Protein AF-A0A0B8NUM3-F1 (afdb_monomer_lite)

Radius of gyration: 29.61 Å; chains: 1; bounding box: 66×61×88 Å

Organism: NCBI:txid1481914

Secondary structure (DSSP, 8-state):
-HHHHHT--TTS--SSS---S-----TTHHHHHHHHHHHHHHHGGGGGGHHHHHHHHHHHHHHT--TT----HHHHHHHHHHHHHHHHHHHHHHHHHS--BTTB-TTHHHHHHHHHHHHHHHHHHHHHHHHHHHHHHHHHHHH---HHHHHHHHHHHHHHHHHHHHHHHH---------HHHHHHHHHHHHHHHT--

InterPro domains:
  IPR025199 DNA translocase FtsK, 4TM region [PF13491] (2-155)
  IPR050206 FtsK/SpoIIIE/SftA cell division and DNA translocation [PTHR22683] (2-156)

Foldseek 3Di:
DLQLQVQADLCQDEPPGDHPPDAHRRPVGNVSNHVNVVLCQAANQCSNVVVVVVVVVVVVVVVPDDPPDDDPPVLVVQQVQLVVLLSLLNLLLLQLPDDGDDPARNSHPSNVVLCVVPCVPLNSVRSNVVSVVSNVVSVCSNPVDDPVNVVVVVVVVVVVVVVVVVCVVVPDPPPPVPPVVVVVVVVVVVVVVVVPD

Structure (mmCIF, N/CA/C/O backbone):
data_AF-A0A0B8NUM3-F1
#
_entry.id   AF-A0A0B8NUM3-F1
#
loop_
_atom_site.group_PDB
_atom_site.id
_atom_site.type_symbol
_atom_site.label_atom_id
_atom_site.label_alt_id
_atom_site.label_comp_id
_atom_site.label_asym_id
_atom_site.label_entity_id
_atom_site.label_seq_id
_atom_site.pdbx_PDB_ins_code
_atom_site.Cartn_x
_atom_site.Cartn_y
_atom_site.Cartn_z
_atom_site.occupancy
_atom_site.B_iso_or_equiv
_atom_site.auth_seq_id
_atom_site.auth_comp_id
_atom_site.auth_asym_id
_atom_site.auth_atom_id
_atom_site.pdbx_PDB_model_num
ATOM 1 N N . MET A 1 1 ? -5.713 -9.232 -12.536 1.00 88.25 1 MET A N 1
ATOM 2 C CA . MET A 1 1 ? -4.600 -8.564 -11.826 1.00 88.25 1 MET A CA 1
ATOM 3 C C . MET A 1 1 ? -3.934 -9.475 -10.801 1.00 88.25 1 MET A C 1
ATOM 5 O O . MET A 1 1 ? -2.763 -9.745 -10.982 1.00 88.25 1 MET A O 1
ATOM 9 N N . ALA A 1 2 ? -4.643 -10.008 -9.792 1.00 93.81 2 ALA A N 1
ATOM 10 C CA . ALA A 1 2 ? -4.033 -10.909 -8.796 1.00 93.81 2 ALA A CA 1
ATOM 11 C C . ALA A 1 2 ? -3.315 -12.115 -9.428 1.00 93.81 2 ALA A C 1
ATOM 13 O O . ALA A 1 2 ? -2.137 -12.316 -9.178 1.00 93.81 2 ALA A O 1
ATOM 14 N N . VAL A 1 3 ? -4.000 -12.856 -10.309 1.00 95.31 3 VAL A N 1
ATOM 15 C CA . VAL A 1 3 ? -3.407 -13.994 -11.039 1.00 95.31 3 VAL A CA 1
ATOM 16 C C . VAL A 1 3 ? -2.148 -13.571 -11.793 1.00 95.31 3 VAL A C 1
ATOM 18 O O . VAL A 1 3 ? -1.118 -14.208 -11.647 1.00 95.31 3 VAL A O 1
ATOM 21 N N . ALA A 1 4 ? -2.209 -12.450 -12.514 1.00 95.81 4 ALA A N 1
ATOM 22 C CA . ALA A 1 4 ? -1.074 -11.942 -13.272 1.00 95.81 4 ALA A CA 1
ATOM 23 C C . ALA A 1 4 ? 0.147 -11.608 -12.395 1.00 95.81 4 ALA A C 1
ATOM 25 O O . ALA A 1 4 ? 1.265 -11.877 -12.815 1.00 95.81 4 ALA A O 1
ATOM 26 N N . LEU A 1 5 ? -0.059 -11.061 -11.189 1.00 94.44 5 LEU A N 1
ATOM 27 C CA . LEU A 1 5 ? 1.013 -10.789 -10.221 1.00 94.44 5 LEU A CA 1
ATOM 28 C C . LEU A 1 5 ? 1.608 -12.080 -9.647 1.00 94.44 5 LEU A C 1
ATOM 30 O O . LEU A 1 5 ? 2.823 -12.211 -9.569 1.00 94.44 5 LEU A O 1
ATOM 34 N N . PHE A 1 6 ? 0.765 -13.045 -9.268 1.00 95.44 6 PHE A N 1
ATOM 35 C CA . PHE A 1 6 ? 1.230 -14.316 -8.700 1.00 95.44 6 PHE A CA 1
ATOM 36 C C . PHE A 1 6 ? 1.927 -15.219 -9.719 1.00 95.44 6 PHE A C 1
ATOM 38 O O . PHE A 1 6 ? 2.781 -16.012 -9.338 1.00 95.44 6 PHE A O 1
ATOM 45 N N . THR A 1 7 ? 1.577 -15.109 -11.000 1.00 95.06 7 THR A N 1
ATOM 46 C CA . THR A 1 7 ? 2.224 -15.843 -12.096 1.00 95.06 7 THR A CA 1
ATOM 47 C C . THR A 1 7 ? 3.182 -14.954 -12.888 1.00 95.06 7 THR A C 1
ATOM 49 O O . THR A 1 7 ? 3.335 -15.145 -14.092 1.00 95.06 7 THR A O 1
ATOM 52 N N . PHE A 1 8 ? 3.753 -13.921 -12.266 1.00 93.62 8 PHE A N 1
ATOM 53 C CA . PHE A 1 8 ? 4.733 -13.066 -12.927 1.00 93.62 8 PHE A CA 1
ATOM 54 C C . PHE A 1 8 ? 6.018 -13.850 -13.226 1.00 93.62 8 PHE A C 1
ATOM 56 O O . PHE A 1 8 ? 6.532 -14.555 -12.358 1.00 93.62 8 PHE A O 1
ATOM 63 N N . SER A 1 9 ? 6.544 -13.699 -14.442 1.00 91.69 9 SER A N 1
ATOM 64 C CA . SER A 1 9 ? 7.830 -14.256 -14.855 1.00 91.69 9 SER A CA 1
ATOM 65 C C . SER A 1 9 ? 8.689 -13.141 -15.458 1.00 91.69 9 SER A C 1
ATOM 67 O O . SER A 1 9 ? 8.248 -12.514 -16.421 1.00 91.69 9 SER A O 1
ATOM 69 N N . PRO A 1 10 ? 9.918 -12.897 -14.959 1.00 89.44 10 PRO A N 1
ATOM 70 C CA . PRO A 1 10 ? 10.835 -11.919 -15.556 1.00 89.44 10 PRO A CA 1
ATOM 71 C C . PRO A 1 10 ? 11.248 -12.251 -16.999 1.00 89.44 10 PRO A C 1
ATOM 73 O O . PRO A 1 10 ? 11.806 -11.405 -17.687 1.00 89.44 10 PRO A O 1
ATOM 76 N N . ALA A 1 11 ? 11.008 -13.486 -17.455 1.00 90.62 11 ALA A N 1
ATOM 77 C CA . ALA A 1 11 ? 11.278 -13.909 -18.827 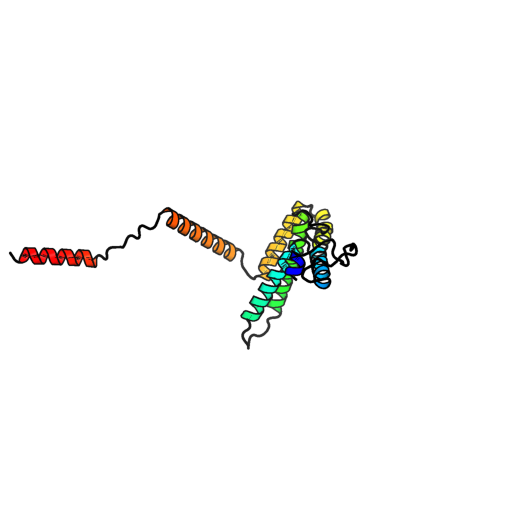1.00 90.62 11 ALA A CA 1
ATOM 78 C C . ALA A 1 11 ? 10.153 -13.533 -19.811 1.00 90.62 11 ALA A C 1
ATOM 80 O O . ALA A 1 11 ? 10.349 -13.641 -21.026 1.00 90.62 11 ALA A O 1
ATOM 81 N N . ASP A 1 12 ? 8.986 -13.118 -19.302 1.00 92.38 12 ASP A N 1
ATOM 82 C CA . ASP A 1 12 ? 7.861 -12.719 -20.138 1.00 92.38 12 ASP A CA 1
ATOM 83 C C . ASP A 1 12 ? 8.098 -11.338 -20.774 1.00 92.38 12 ASP A C 1
ATOM 85 O O . ASP A 1 12 ? 8.654 -10.440 -20.141 1.00 92.38 12 ASP A O 1
ATOM 89 N N . PRO A 1 13 ? 7.639 -11.119 -22.018 1.00 92.00 13 PRO A N 1
ATOM 90 C CA . PRO A 1 13 ? 7.725 -9.818 -22.673 1.00 92.00 13 PRO A CA 1
ATOM 91 C C . PRO A 1 13 ? 6.938 -8.726 -21.942 1.00 92.00 13 PRO A C 1
ATOM 93 O O . PRO A 1 13 ? 5.707 -8.772 -21.864 1.00 92.00 13 PRO A O 1
ATOM 96 N N . SER A 1 14 ? 7.649 -7.687 -21.502 1.00 91.06 14 SER A N 1
ATOM 97 C CA . SER A 1 14 ? 7.101 -6.460 -20.918 1.00 91.06 14 SER A CA 1
ATOM 98 C C . SER A 1 14 ? 7.890 -5.230 -21.393 1.00 91.06 14 SER A C 1
ATOM 100 O O . SER A 1 14 ? 8.819 -5.347 -22.191 1.00 91.06 14 SER A O 1
ATOM 102 N N . TRP A 1 15 ? 7.500 -4.028 -20.960 1.00 89.31 15 TRP A N 1
ATOM 103 C CA . TRP A 1 15 ? 8.214 -2.800 -21.331 1.00 89.31 15 TRP A CA 1
ATOM 104 C C . TRP A 1 15 ? 9.529 -2.619 -20.562 1.00 89.31 15 TRP A C 1
ATOM 106 O O . TRP A 1 15 ? 10.422 -1.937 -21.065 1.00 89.31 15 TRP A O 1
ATOM 116 N N . SER A 1 16 ? 9.644 -3.207 -19.364 1.00 87.25 16 SER A N 1
ATOM 117 C CA . SER A 1 16 ? 10.838 -3.100 -18.517 1.00 87.25 16 SER A CA 1
ATOM 118 C C . SER A 1 16 ? 11.725 -4.353 -18.521 1.00 87.25 16 SER A C 1
ATOM 120 O O . SER A 1 16 ? 12.853 -4.288 -1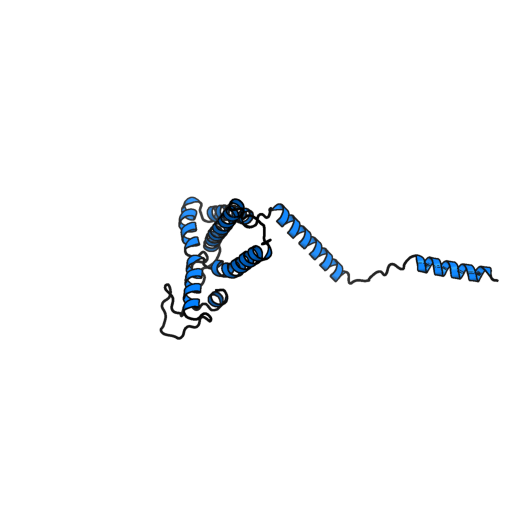8.037 1.00 87.25 16 SER A O 1
ATOM 122 N N . GLN A 1 17 ? 11.268 -5.464 -19.116 1.00 83.25 17 GLN A N 1
ATOM 123 C CA . GLN A 1 17 ? 12.012 -6.727 -19.205 1.00 83.25 17 GLN A CA 1
ATOM 124 C C . GLN A 1 17 ? 12.371 -7.094 -20.644 1.00 83.25 17 GLN A C 1
ATOM 126 O O . GLN A 1 17 ? 11.601 -6.901 -21.588 1.00 83.25 17 GLN A O 1
ATOM 131 N N . THR A 1 18 ? 13.544 -7.698 -20.818 1.00 79.50 18 THR A N 1
ATOM 132 C CA . THR A 1 18 ? 13.963 -8.289 -22.090 1.00 79.50 18 THR A CA 1
ATOM 133 C C . THR A 1 18 ? 13.400 -9.700 -22.241 1.00 79.50 18 THR A C 1
ATOM 135 O O . THR A 1 18 ? 13.774 -10.624 -21.523 1.00 79.50 18 THR A O 1
ATOM 138 N N . ALA A 1 19 ? 12.526 -9.884 -23.231 1.00 78.44 19 ALA A N 1
ATOM 139 C CA . ALA A 1 19 ? 11.956 -11.186 -23.565 1.00 78.44 19 ALA A CA 1
ATOM 140 C C . ALA A 1 19 ? 12.936 -12.042 -24.377 1.00 78.44 19 ALA A C 1
ATOM 142 O O . ALA A 1 19 ? 13.465 -11.593 -25.396 1.00 78.44 19 ALA A O 1
ATOM 143 N N . TRP A 1 20 ? 13.094 -13.311 -24.007 1.00 71.12 20 TRP A N 1
ATOM 144 C CA . TRP A 1 20 ? 13.950 -14.264 -24.725 1.00 71.12 20 TRP A CA 1
ATOM 145 C C . TRP A 1 20 ? 13.142 -15.173 -25.661 1.00 71.12 20 TRP A C 1
ATOM 147 O O . TRP A 1 20 ? 13.270 -16.392 -25.616 1.00 71.12 20 TRP A O 1
ATOM 157 N N . GLY A 1 21 ? 12.276 -14.579 -26.493 1.00 69.00 21 GLY A N 1
ATOM 158 C CA . GLY A 1 21 ? 11.602 -15.249 -27.621 1.00 69.00 21 GLY A CA 1
ATOM 159 C C . GLY A 1 21 ? 10.746 -16.487 -27.297 1.00 69.00 21 GLY A C 1
ATOM 160 O O . GLY A 1 21 ? 10.412 -17.232 -28.217 1.00 69.00 21 GLY A O 1
ATOM 161 N N . GLY A 1 22 ? 10.419 -16.728 -26.025 1.00 79.31 22 GLY A N 1
ATOM 162 C CA . GLY A 1 22 ? 9.641 -17.877 -25.559 1.00 79.31 22 GLY A CA 1
ATOM 163 C C . GLY A 1 22 ? 8.130 -17.637 -25.527 1.00 79.31 22 GLY A C 1
ATOM 164 O O . GLY A 1 22 ? 7.643 -16.534 -25.775 1.00 79.31 22 GLY A O 1
ATOM 165 N N . GLU A 1 23 ? 7.383 -18.692 -25.204 1.00 88.75 23 GLU A N 1
ATOM 166 C CA . GLU A 1 23 ? 5.947 -18.601 -24.930 1.00 88.75 23 GLU A CA 1
ATOM 167 C C . GLU A 1 23 ? 5.698 -17.862 -23.604 1.00 88.75 23 GLU A C 1
ATOM 169 O O . GLU A 1 23 ? 6.457 -18.027 -22.647 1.00 88.75 23 GLU A O 1
ATOM 174 N N . VAL A 1 24 ? 4.646 -17.038 -23.553 1.00 92.75 24 VAL A N 1
ATOM 175 C CA . VAL A 1 24 ? 4.308 -16.242 -22.363 1.00 92.75 24 VAL A CA 1
ATOM 176 C C . VAL A 1 24 ? 3.832 -17.162 -21.239 1.00 92.75 24 VAL A C 1
ATOM 178 O O . VAL A 1 24 ? 2.840 -17.872 -21.398 1.00 92.75 24 VAL A O 1
ATOM 181 N N . GLN A 1 25 ? 4.513 -17.117 -20.096 1.00 93.88 25 GLN A N 1
ATOM 182 C CA . GLN A 1 25 ? 4.240 -17.957 -18.929 1.00 93.88 25 GLN A CA 1
ATOM 183 C C . GLN A 1 25 ? 3.164 -17.374 -18.011 1.00 93.88 25 GLN A C 1
ATOM 185 O O . GLN A 1 25 ? 2.504 -18.121 -17.283 1.00 93.88 25 GLN A O 1
ATOM 190 N N . ASN A 1 26 ? 2.963 -16.054 -18.031 1.00 95.75 26 ASN A N 1
ATOM 191 C CA . ASN A 1 26 ? 1.918 -15.413 -17.246 1.00 95.75 26 ASN A CA 1
ATOM 192 C C . ASN A 1 26 ? 0.541 -16.003 -17.576 1.00 95.75 26 ASN A C 1
ATOM 194 O O . ASN A 1 26 ? 0.099 -15.974 -18.725 1.00 95.75 26 ASN A O 1
ATOM 198 N N . ALA A 1 27 ? -0.201 -16.451 -16.562 1.00 96.19 27 ALA A N 1
ATOM 199 C CA . ALA A 1 27 ? -1.536 -17.017 -16.758 1.00 96.19 27 ALA A CA 1
ATOM 200 C C . ALA A 1 27 ? -2.564 -15.981 -17.260 1.00 96.19 27 ALA A C 1
ATOM 202 O O . ALA A 1 27 ? -3.615 -16.346 -17.781 1.00 96.19 27 ALA A O 1
ATOM 203 N N . GLY A 1 28 ? -2.272 -14.683 -17.126 1.00 94.19 28 GLY A N 1
ATOM 204 C CA . GLY A 1 28 ? -3.018 -13.599 -17.771 1.00 94.19 28 GLY A CA 1
ATOM 205 C C . GLY A 1 28 ? -2.580 -13.301 -19.212 1.00 94.19 28 GLY A C 1
ATOM 206 O O . GLY A 1 28 ? -3.018 -12.297 -19.778 1.00 94.19 28 GLY A O 1
ATOM 207 N N . GLY A 1 29 ? -1.701 -14.124 -19.792 1.00 94.31 29 GLY A N 1
ATOM 208 C CA . GLY A 1 29 ? -1.074 -13.914 -21.093 1.00 94.31 29 GLY A CA 1
ATOM 209 C C . GLY A 1 29 ? -0.197 -12.661 -21.136 1.00 94.31 29 GLY A C 1
ATOM 210 O O . GLY A 1 29 ? 0.176 -12.099 -20.105 1.00 94.31 29 GLY A O 1
ATOM 211 N N . LEU A 1 30 ? 0.088 -12.179 -22.350 1.00 93.69 30 LEU A N 1
ATOM 212 C CA . LEU A 1 30 ? 0.915 -10.985 -22.584 1.00 93.69 30 LEU A CA 1
ATOM 213 C C . LEU A 1 30 ? 0.399 -9.757 -21.817 1.00 93.69 30 LEU A C 1
ATOM 215 O O . LEU A 1 30 ? 1.169 -9.008 -21.224 1.00 93.69 30 LEU A O 1
ATOM 219 N N . PHE A 1 31 ? -0.921 -9.568 -21.800 1.00 94.69 31 PHE A N 1
ATOM 220 C CA . PHE A 1 31 ? -1.545 -8.458 -21.087 1.00 94.69 31 PHE A CA 1
ATOM 221 C C . PHE A 1 31 ? -1.348 -8.565 -19.568 1.00 94.69 31 PHE A C 1
ATOM 223 O O . PHE A 1 31 ? -1.059 -7.570 -18.906 1.00 94.69 31 PHE A O 1
ATOM 230 N N . GLY A 1 32 ? -1.462 -9.778 -19.016 1.00 95.62 32 GLY A N 1
ATOM 231 C CA . GLY A 1 32 ? -1.152 -10.053 -17.616 1.00 95.62 32 GLY A CA 1
ATOM 232 C C . GLY A 1 32 ? 0.302 -9.738 -17.271 1.00 95.62 32 GLY A C 1
ATOM 233 O O . GLY A 1 32 ? 0.539 -9.047 -16.281 1.00 95.62 32 GLY A O 1
ATOM 234 N N . ALA A 1 33 ? 1.247 -10.163 -18.115 1.00 95.31 33 ALA A N 1
ATOM 235 C CA . ALA A 1 33 ? 2.669 -9.875 -17.936 1.00 95.31 33 ALA A CA 1
ATOM 236 C C . ALA A 1 33 ? 2.936 -8.361 -17.856 1.00 95.31 33 ALA A C 1
ATOM 238 O O . ALA A 1 33 ? 3.546 -7.900 -16.897 1.00 95.31 33 ALA A O 1
ATOM 239 N N . TRP A 1 34 ? 2.377 -7.570 -18.780 1.00 95.44 34 TRP A N 1
ATOM 240 C CA . TRP A 1 34 ? 2.502 -6.105 -18.773 1.00 95.44 34 TRP A CA 1
ATOM 241 C C . TRP A 1 34 ? 1.897 -5.438 -17.537 1.00 95.44 34 TRP A C 1
ATOM 243 O O . TRP A 1 34 ? 2.486 -4.509 -16.982 1.00 95.44 34 TRP A O 1
ATOM 253 N N . ILE A 1 35 ? 0.719 -5.890 -17.095 1.00 96.38 35 ILE A N 1
ATOM 254 C CA . ILE A 1 35 ? 0.100 -5.362 -15.875 1.00 96.38 35 ILE A CA 1
ATOM 255 C C . ILE A 1 35 ? 0.978 -5.660 -14.662 1.00 96.38 35 ILE A C 1
ATOM 257 O O . ILE A 1 35 ? 1.230 -4.763 -13.862 1.00 96.38 35 ILE A O 1
ATOM 261 N N . ALA A 1 36 ? 1.406 -6.912 -14.504 1.00 95.94 36 ALA A N 1
ATOM 262 C CA . ALA A 1 36 ? 2.198 -7.329 -13.356 1.00 95.94 36 ALA A CA 1
ATOM 263 C C . ALA A 1 36 ? 3.535 -6.582 -13.303 1.00 95.94 36 ALA A C 1
ATOM 265 O O . ALA A 1 36 ? 3.870 -6.028 -12.261 1.00 95.94 36 ALA A O 1
ATOM 266 N N . ASP A 1 37 ? 4.215 -6.476 -14.444 1.00 95.50 37 ASP A N 1
ATOM 267 C CA . ASP A 1 37 ? 5.442 -5.701 -14.618 1.00 95.50 37 ASP A CA 1
ATOM 268 C C . ASP A 1 37 ? 5.267 -4.237 -14.202 1.00 95.50 37 ASP A C 1
ATOM 270 O O . ASP A 1 37 ? 6.008 -3.722 -13.374 1.00 95.50 37 ASP A O 1
ATOM 274 N N . THR A 1 38 ? 4.218 -3.581 -14.701 1.00 95.69 38 THR A N 1
ATOM 275 C CA . THR A 1 38 ? 3.954 -2.165 -14.409 1.00 95.69 38 THR A CA 1
ATOM 276 C C . THR A 1 38 ? 3.650 -1.936 -12.930 1.00 95.69 38 THR A C 1
ATOM 278 O O . THR A 1 38 ? 4.102 -0.952 -12.343 1.00 95.69 38 THR A O 1
ATOM 281 N N . LEU A 1 39 ? 2.881 -2.833 -12.307 1.00 96.12 39 LEU A N 1
ATOM 282 C CA . LEU A 1 39 ? 2.533 -2.722 -10.892 1.00 96.12 39 LEU A CA 1
ATOM 283 C C . LEU A 1 39 ? 3.740 -2.976 -9.989 1.00 96.12 39 LEU A C 1
ATOM 285 O O . LEU A 1 39 ? 3.936 -2.211 -9.048 1.00 96.12 39 LEU A O 1
ATOM 289 N N . LEU A 1 40 ? 4.544 -4.001 -10.283 1.00 96.19 40 LEU A N 1
ATOM 290 C CA . LEU A 1 40 ? 5.773 -4.298 -9.545 1.00 96.19 40 LEU A CA 1
ATOM 291 C C . LEU A 1 40 ? 6.808 -3.183 -9.724 1.00 96.19 40 LEU A C 1
ATOM 293 O O . LEU A 1 40 ? 7.384 -2.736 -8.742 1.00 96.19 40 LEU A O 1
ATOM 297 N N . PHE A 1 41 ? 6.970 -2.650 -10.934 1.00 96.00 41 PHE A N 1
ATOM 298 C CA . PHE A 1 41 ? 7.833 -1.495 -11.177 1.00 96.00 41 PHE A CA 1
ATOM 299 C C . PHE A 1 41 ? 7.394 -0.263 -10.375 1.00 96.00 41 PHE A C 1
ATOM 301 O O . PHE A 1 41 ? 8.215 0.448 -9.798 1.00 96.00 41 PHE A O 1
ATOM 308 N N . THR A 1 42 ? 6.087 0.005 -10.332 1.00 96.69 42 THR A N 1
ATOM 309 C CA . THR A 1 42 ? 5.569 1.238 -9.725 1.00 96.69 42 THR A CA 1
ATOM 310 C C . THR A 1 42 ? 5.535 1.170 -8.198 1.00 96.69 42 THR A C 1
ATOM 312 O O . THR A 1 42 ? 5.893 2.143 -7.538 1.00 96.69 42 THR A O 1
ATOM 315 N N . PHE A 1 43 ? 5.091 0.038 -7.646 1.00 97.06 43 PHE A N 1
ATOM 316 C CA . PHE A 1 43 ? 4.762 -0.117 -6.223 1.00 97.06 43 PHE A CA 1
ATOM 317 C C . PHE A 1 43 ? 5.623 -1.158 -5.492 1.00 97.06 43 PHE A C 1
ATOM 319 O O . PHE A 1 43 ? 5.444 -1.348 -4.289 1.00 97.06 43 PHE A O 1
ATOM 326 N N . GLY A 1 44 ? 6.491 -1.889 -6.194 1.00 96.25 44 GLY A N 1
ATOM 327 C CA . GLY A 1 44 ? 7.290 -2.962 -5.607 1.00 96.25 44 GLY A CA 1
ATOM 328 C C . GLY A 1 44 ? 6.418 -4.028 -4.943 1.00 96.25 44 GLY A C 1
ATOM 329 O O . GLY A 1 44 ? 5.415 -4.485 -5.503 1.00 96.25 44 GLY A O 1
ATOM 330 N N . VAL A 1 45 ? 6.751 -4.391 -3.703 1.00 95.69 45 VAL A N 1
ATOM 331 C CA . VAL A 1 45 ? 6.013 -5.397 -2.921 1.00 95.69 45 VAL A CA 1
ATOM 332 C C . VAL A 1 45 ? 4.561 -4.990 -2.645 1.00 95.69 45 VAL A C 1
ATOM 334 O O . VAL A 1 45 ? 3.684 -5.850 -2.515 1.00 95.69 45 VAL A O 1
ATOM 337 N N . LEU A 1 46 ? 4.255 -3.686 -2.628 1.00 95.81 46 LEU A N 1
ATOM 338 C CA . LEU A 1 46 ? 2.889 -3.203 -2.407 1.00 95.81 46 LEU A CA 1
ATOM 339 C C . LEU A 1 46 ? 1.949 -3.544 -3.568 1.00 95.81 46 LEU A C 1
ATOM 341 O O . LEU A 1 46 ? 0.731 -3.562 -3.371 1.00 95.81 46 LEU A O 1
ATOM 345 N N . ALA A 1 47 ? 2.474 -3.912 -4.742 1.00 95.88 47 ALA A N 1
ATOM 346 C CA . ALA A 1 47 ? 1.672 -4.399 -5.860 1.00 95.88 47 ALA A CA 1
ATOM 347 C C . ALA A 1 47 ? 0.764 -5.577 -5.461 1.00 95.88 47 ALA A C 1
ATOM 349 O O . ALA A 1 47 ? -0.390 -5.638 -5.890 1.00 95.88 47 ALA A O 1
ATOM 350 N N . TYR A 1 48 ? 1.237 -6.476 -4.587 1.00 94.62 48 TYR A N 1
ATOM 351 C CA . TYR A 1 48 ? 0.461 -7.627 -4.108 1.00 94.62 48 TYR A CA 1
ATOM 352 C C . TYR A 1 48 ? -0.701 -7.239 -3.180 1.00 94.62 48 TYR A C 1
ATOM 354 O O . TYR A 1 48 ? -1.681 -7.982 -3.084 1.00 94.62 48 TYR A O 1
ATOM 362 N N . ALA A 1 49 ? -0.641 -6.071 -2.532 1.00 93.19 49 ALA A N 1
ATOM 363 C CA . ALA A 1 49 ? -1.711 -5.563 -1.672 1.00 93.19 49 ALA A CA 1
ATOM 364 C C . ALA A 1 49 ? -2.838 -4.871 -2.464 1.00 93.19 49 ALA A C 1
ATOM 366 O O . ALA A 1 49 ? -3.968 -4.772 -1.978 1.00 93.19 49 ALA A O 1
ATOM 367 N N . LEU A 1 50 ? -2.573 -4.430 -3.699 1.00 92.75 50 LEU A N 1
ATOM 368 C CA . LEU A 1 50 ? -3.556 -3.717 -4.520 1.00 92.75 50 LEU A CA 1
ATOM 369 C C . LEU A 1 50 ? -4.785 -4.567 -4.898 1.00 92.75 50 LEU A C 1
ATOM 371 O O . LEU A 1 50 ? -5.899 -4.063 -4.742 1.00 92.75 50 LEU A O 1
ATOM 375 N N . PRO A 1 51 ? -4.669 -5.837 -5.353 1.00 93.25 51 PRO A N 1
ATOM 376 C CA . PRO A 1 51 ? -5.847 -6.643 -5.662 1.00 93.25 51 PRO A CA 1
ATOM 377 C C . PRO A 1 51 ? -6.827 -6.811 -4.487 1.00 93.25 51 PRO A C 1
ATOM 379 O O . PRO A 1 51 ? -8.008 -6.510 -4.683 1.00 93.25 51 PRO A O 1
ATOM 382 N N . PRO A 1 52 ? -6.409 -7.242 -3.276 1.00 92.75 52 PRO A N 1
ATOM 383 C CA . PRO A 1 52 ? -7.340 -7.353 -2.157 1.00 92.75 52 PRO A CA 1
ATOM 384 C C . PRO A 1 52 ? -7.873 -5.987 -1.707 1.00 92.75 52 PRO A C 1
ATOM 386 O O . PRO A 1 52 ? -9.057 -5.889 -1.387 1.00 92.75 52 PRO A O 1
ATOM 389 N N . ALA A 1 53 ? -7.068 -4.918 -1.746 1.00 88.56 53 ALA A N 1
ATOM 390 C CA . ALA A 1 53 ? -7.534 -3.572 -1.406 1.00 88.56 53 ALA A CA 1
ATOM 391 C C . ALA A 1 53 ? -8.657 -3.087 -2.342 1.00 88.56 53 ALA A C 1
ATOM 393 O O . ALA A 1 53 ? -9.677 -2.582 -1.871 1.00 88.56 53 ALA A O 1
ATOM 394 N N . LEU A 1 54 ? -8.518 -3.297 -3.656 1.00 89.81 54 LEU A N 1
ATOM 395 C CA . LEU A 1 54 ? -9.554 -2.958 -4.637 1.00 89.81 54 LEU A CA 1
ATOM 396 C C . LEU A 1 54 ? -10.830 -3.780 -4.434 1.00 89.81 54 LEU A C 1
ATOM 398 O O . LEU A 1 54 ? -11.931 -3.233 -4.520 1.00 89.81 54 LEU A O 1
ATOM 402 N N . ILE A 1 55 ? -10.703 -5.074 -4.126 1.00 90.94 55 ILE A N 1
ATOM 403 C CA . ILE A 1 55 ? -11.854 -5.934 -3.815 1.00 90.94 55 ILE A CA 1
ATOM 404 C C . ILE A 1 55 ? -12.576 -5.425 -2.563 1.00 90.94 55 ILE A C 1
ATOM 406 O O . ILE A 1 55 ? -13.795 -5.294 -2.575 1.00 90.94 55 ILE A O 1
ATOM 410 N N . LEU A 1 56 ? -11.854 -5.086 -1.494 1.00 86.62 56 LEU A N 1
ATOM 411 C CA . LEU A 1 56 ? -12.459 -4.556 -0.269 1.00 86.62 56 LEU A CA 1
ATOM 412 C C . LEU A 1 56 ? -13.126 -3.194 -0.497 1.00 86.62 56 LEU A C 1
ATOM 414 O O . LEU A 1 56 ? -14.235 -2.958 -0.013 1.00 86.62 56 LEU A O 1
ATOM 418 N N . LEU A 1 57 ? -12.487 -2.303 -1.256 1.00 84.62 57 LEU A N 1
ATOM 419 C CA . LEU A 1 57 ? -13.030 -0.980 -1.558 1.00 84.62 57 LEU A CA 1
ATOM 420 C C . LEU A 1 57 ? -14.307 -1.080 -2.402 1.00 84.62 57 LEU A C 1
ATOM 422 O O . LEU A 1 57 ? -15.312 -0.444 -2.087 1.00 84.62 57 LEU A O 1
ATOM 426 N N . THR A 1 58 ? -14.303 -1.922 -3.437 1.00 86.38 58 THR A N 1
ATOM 427 C CA . THR A 1 58 ? -15.493 -2.183 -4.263 1.00 86.38 58 THR A CA 1
ATOM 428 C C . THR A 1 58 ? -16.584 -2.892 -3.460 1.00 86.38 58 THR A C 1
ATOM 430 O O . THR A 1 58 ? -17.733 -2.468 -3.452 1.00 86.38 58 THR A O 1
ATOM 433 N N . TRP A 1 59 ? -16.248 -3.909 -2.675 1.00 87.44 59 TRP A N 1
ATOM 434 C CA . TRP A 1 59 ? -17.222 -4.594 -1.827 1.00 87.44 59 TRP A CA 1
ATOM 435 C C . TRP A 1 59 ? -17.917 -3.647 -0.839 1.00 87.44 59 TRP A C 1
ATOM 437 O O . TRP A 1 59 ? -19.141 -3.657 -0.704 1.00 87.44 59 TRP A O 1
ATOM 447 N N . THR A 1 60 ? -17.148 -2.801 -0.153 1.00 81.00 60 THR A N 1
ATOM 448 C CA . THR A 1 60 ? -17.686 -1.874 0.853 1.00 81.00 60 THR A CA 1
ATOM 449 C C . THR A 1 60 ? -18.500 -0.737 0.240 1.00 81.00 60 THR A C 1
ATOM 451 O O . THR A 1 60 ? -19.525 -0.368 0.814 1.00 81.00 60 THR A O 1
ATOM 454 N N . THR A 1 61 ? -18.093 -0.215 -0.920 1.00 80.12 61 THR A N 1
ATOM 455 C CA . THR A 1 61 ? -18.839 0.817 -1.664 1.00 80.12 61 THR A CA 1
ATOM 456 C C . THR A 1 61 ? -20.167 0.287 -2.194 1.00 80.12 61 THR A C 1
ATOM 458 O O . THR A 1 61 ? -21.198 0.930 -2.011 1.00 80.12 61 THR A O 1
ATOM 461 N N . PHE A 1 62 ? -20.176 -0.899 -2.804 1.00 82.50 62 PHE A N 1
ATOM 462 C CA . PHE A 1 62 ? -21.392 -1.466 -3.388 1.00 82.50 62 PHE A CA 1
ATOM 463 C C . PHE A 1 62 ? -22.375 -1.978 -2.330 1.00 82.50 62 PHE A C 1
ATOM 465 O O . PHE A 1 62 ? -23.581 -1.818 -2.497 1.00 82.50 62 PHE A O 1
ATOM 472 N N . ARG A 1 63 ? -21.894 -2.549 -1.215 1.00 79.00 63 ARG A N 1
ATOM 473 C CA . ARG A 1 63 ? -22.777 -3.094 -0.169 1.00 79.00 63 ARG A CA 1
ATOM 474 C C . ARG A 1 63 ? -23.465 -2.022 0.677 1.00 79.00 63 ARG A C 1
ATOM 476 O O . ARG A 1 63 ? -24.518 -2.293 1.245 1.00 79.00 63 ARG A O 1
ATOM 483 N N . LYS A 1 64 ? -22.872 -0.833 0.796 1.00 67.56 64 LYS A N 1
ATOM 484 C CA . LYS A 1 64 ? -23.408 0.260 1.624 1.00 67.56 64 LYS A CA 1
ATOM 485 C C . LYS A 1 64 ? -24.338 1.209 0.874 1.00 67.56 64 LYS A C 1
ATOM 487 O O . LYS A 1 64 ? -24.901 2.091 1.504 1.00 67.56 64 LYS A O 1
ATOM 492 N N . ARG A 1 65 ? -24.520 1.043 -0.439 1.00 67.44 65 ARG A N 1
ATOM 493 C CA . ARG A 1 65 ? -25.293 1.996 -1.234 1.00 67.44 65 ARG A CA 1
ATOM 494 C C . ARG A 1 65 ? -26.795 1.788 -1.029 1.00 67.44 65 ARG A C 1
ATOM 496 O O . ARG A 1 65 ? -27.390 0.905 -1.643 1.00 67.44 65 ARG A O 1
ATOM 503 N N . MET A 1 66 ? -27.403 2.604 -0.170 1.00 65.94 66 MET A N 1
ATOM 504 C CA . MET A 1 66 ? -28.856 2.771 -0.152 1.00 65.94 66 MET A CA 1
ATOM 505 C C . MET A 1 66 ? -29.283 3.667 -1.330 1.00 65.94 66 MET A C 1
ATOM 507 O O . MET A 1 66 ? -28.527 4.559 -1.718 1.00 65.94 66 MET A O 1
ATOM 511 N N . PRO A 1 67 ? -30.461 3.438 -1.938 1.00 65.81 67 PRO A N 1
ATOM 512 C CA . PRO A 1 67 ? -30.863 4.107 -3.178 1.00 65.81 67 PRO A CA 1
ATOM 513 C C . PRO A 1 67 ? -31.060 5.633 -3.088 1.00 65.81 67 PRO A C 1
ATOM 515 O O . PRO A 1 67 ? -31.195 6.254 -4.136 1.00 65.81 67 PRO A O 1
ATOM 518 N N . ASP A 1 68 ? -31.037 6.237 -1.893 1.00 68.25 68 ASP A N 1
ATOM 519 C CA . ASP A 1 68 ? -31.351 7.663 -1.669 1.00 68.25 68 ASP A CA 1
ATOM 520 C C . ASP A 1 68 ? -30.252 8.431 -0.897 1.00 68.25 68 ASP A C 1
ATOM 522 O O . ASP A 1 68 ? -30.493 9.459 -0.271 1.00 68.25 68 ASP A O 1
ATOM 526 N N . GLU A 1 69 ? -29.018 7.917 -0.888 1.00 72.56 69 GLU A N 1
ATOM 527 C CA . GLU A 1 69 ? -27.910 8.539 -0.154 1.00 72.56 69 GLU A CA 1
ATOM 528 C C . GLU A 1 69 ? -27.137 9.526 -1.049 1.00 72.56 69 GLU A C 1
ATOM 530 O O . GLU A 1 69 ? -26.558 9.156 -2.077 1.00 72.56 69 GLU A O 1
ATOM 535 N N . SER A 1 70 ? -27.124 10.805 -0.662 1.00 78.88 70 SER A N 1
ATOM 536 C CA . SER A 1 70 ? -26.337 11.843 -1.334 1.00 78.88 70 SER A CA 1
ATOM 537 C C . SER A 1 70 ? -24.837 11.557 -1.214 1.00 78.88 70 SER A C 1
ATOM 539 O O . SER A 1 70 ? -24.346 11.238 -0.132 1.00 78.88 70 SER A O 1
ATOM 541 N N . ILE A 1 71 ? -24.085 11.714 -2.308 1.00 80.25 71 ILE A N 1
ATOM 542 C CA . ILE A 1 71 ? -22.628 11.530 -2.302 1.00 80.25 71 ILE A CA 1
ATOM 543 C C . ILE A 1 71 ? -21.9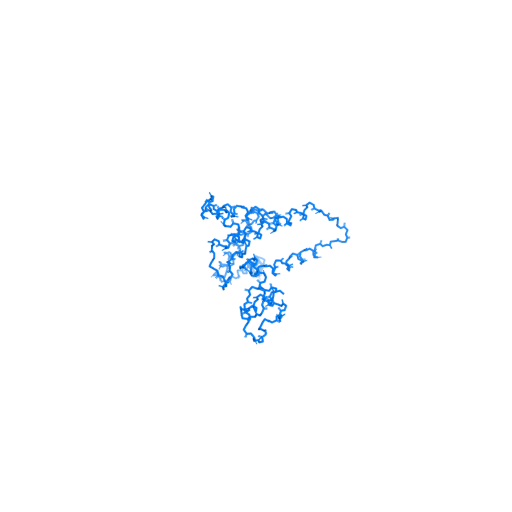70 12.684 -1.532 1.00 80.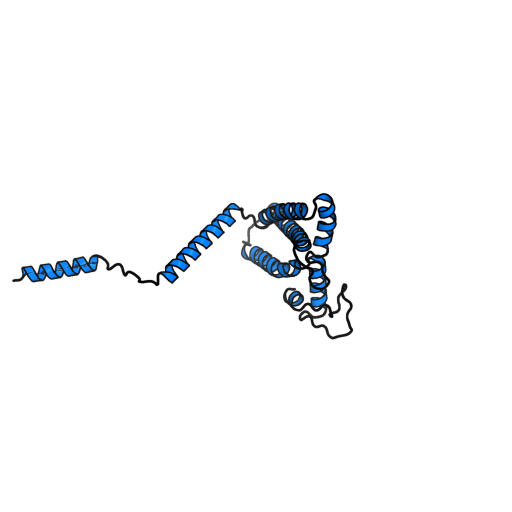25 71 ILE A C 1
ATOM 545 O O . ILE A 1 71 ? -21.904 13.806 -2.031 1.00 80.25 71 ILE A O 1
ATOM 549 N N . ASP A 1 72 ? -21.429 12.397 -0.347 1.00 87.00 72 ASP A N 1
ATOM 550 C CA . ASP A 1 72 ? -20.576 13.336 0.386 1.00 87.00 72 ASP A CA 1
ATOM 551 C C . ASP A 1 72 ? -19.169 13.375 -0.235 1.00 87.00 72 ASP A C 1
ATOM 553 O O . ASP A 1 72 ? -18.295 12.551 0.053 1.00 87.00 72 ASP A O 1
ATOM 557 N N . LEU A 1 73 ? -18.955 14.347 -1.122 1.00 88.19 73 LEU A N 1
ATOM 558 C CA . LEU A 1 73 ? -17.681 14.555 -1.811 1.00 88.19 73 LEU A CA 1
ATOM 559 C C . LEU A 1 73 ? -16.521 14.838 -0.846 1.00 88.19 73 LEU A C 1
ATOM 561 O O . LEU A 1 73 ? -15.388 14.475 -1.155 1.00 88.19 73 LEU A O 1
ATOM 565 N N . MET A 1 74 ? -16.777 15.452 0.313 1.00 91.31 74 MET A N 1
ATOM 566 C CA . MET A 1 74 ? -15.730 15.755 1.291 1.00 91.31 74 MET A CA 1
ATOM 567 C C . MET A 1 74 ? -15.258 14.478 1.988 1.00 91.31 74 MET A C 1
ATOM 569 O O . MET A 1 74 ? -14.053 14.248 2.125 1.00 91.31 74 MET A O 1
ATOM 573 N N . LEU A 1 75 ? -16.191 13.602 2.362 1.00 89.56 75 LEU A N 1
ATOM 574 C CA . LEU A 1 75 ? -15.863 12.296 2.931 1.00 89.56 75 LEU A CA 1
ATOM 575 C C . LEU A 1 75 ? -15.111 11.409 1.928 1.00 89.56 75 LEU A C 1
ATOM 577 O O . LEU A 1 75 ? -14.108 10.785 2.272 1.00 89.56 75 LEU A O 1
ATOM 581 N N . TRP A 1 76 ? -15.562 11.358 0.674 1.00 88.75 76 TRP A N 1
ATOM 582 C CA . TRP A 1 76 ? -14.867 10.580 -0.355 1.00 88.75 76 TRP A CA 1
ATOM 583 C C . TRP A 1 76 ? -13.498 11.171 -0.694 1.00 88.75 76 TRP A C 1
ATOM 585 O O . TRP A 1 76 ? -12.530 10.421 -0.803 1.00 88.75 76 TRP A O 1
ATOM 595 N N . GLY A 1 77 ? -13.388 12.497 -0.794 1.00 91.81 77 GLY A N 1
ATOM 596 C CA . GLY A 1 77 ? -12.126 13.186 -1.059 1.00 91.81 77 GLY A CA 1
ATOM 597 C C . GLY A 1 77 ? -11.086 12.944 0.034 1.00 91.81 77 GLY A C 1
ATOM 598 O O . GLY A 1 77 ? -9.950 12.583 -0.269 1.00 91.81 77 GLY A O 1
ATOM 599 N N . THR A 1 78 ? -11.480 13.059 1.305 1.00 92.31 78 THR A N 1
ATOM 600 C CA . THR A 1 78 ? -10.589 12.780 2.445 1.00 92.31 78 THR A CA 1
ATOM 601 C C . THR A 1 78 ? -10.134 11.325 2.471 1.00 92.31 78 THR A C 1
ATOM 603 O O . THR A 1 78 ? -8.940 11.068 2.616 1.00 92.31 78 THR A O 1
ATOM 606 N N . ARG A 1 79 ? -11.037 10.364 2.238 1.00 92.25 79 ARG A N 1
ATOM 607 C CA . ARG A 1 79 ? -10.668 8.943 2.169 1.00 92.25 79 ARG A CA 1
ATOM 608 C C . ARG A 1 79 ? -9.732 8.633 1.012 1.00 92.25 79 ARG A C 1
ATOM 610 O O . ARG A 1 79 ? -8.754 7.923 1.212 1.00 92.25 79 ARG A O 1
ATOM 617 N N . LEU A 1 80 ? -9.993 9.167 -0.181 1.00 92.00 80 LEU A N 1
ATOM 618 C CA . LEU A 1 80 ? -9.115 8.969 -1.337 1.00 92.00 80 LEU A CA 1
ATOM 619 C C . LEU A 1 80 ? -7.724 9.562 -1.092 1.00 92.00 80 LEU A C 1
ATOM 621 O O . LEU A 1 80 ? -6.730 8.900 -1.380 1.00 92.00 80 LEU A O 1
ATOM 625 N N . LEU A 1 81 ? -7.649 10.756 -0.497 1.00 95.69 81 LEU A N 1
ATOM 626 C CA . LEU A 1 81 ? -6.383 11.369 -0.096 1.00 95.69 81 LEU A CA 1
ATOM 627 C C . LEU A 1 81 ? -5.639 10.503 0.930 1.00 95.69 81 LEU A C 1
ATOM 629 O O . LEU A 1 81 ? -4.452 10.236 0.759 1.00 95.69 81 LEU A O 1
ATOM 633 N N . GLY A 1 82 ? -6.340 10.024 1.961 1.00 96.19 82 GLY A N 1
ATOM 634 C CA . GLY A 1 82 ? -5.778 9.120 2.964 1.00 96.19 82 GLY A CA 1
ATOM 635 C C . GLY A 1 82 ? -5.252 7.827 2.345 1.00 96.19 82 GLY A C 1
ATOM 636 O O . GLY A 1 82 ? -4.136 7.420 2.642 1.00 96.19 82 GLY A O 1
ATOM 637 N N . GLY A 1 83 ? -6.007 7.215 1.430 1.00 94.56 83 GLY A N 1
ATOM 638 C CA . GLY A 1 83 ? -5.583 6.008 0.718 1.00 94.56 83 GLY A CA 1
ATOM 639 C C . GLY A 1 83 ? -4.353 6.241 -0.162 1.00 94.56 83 GLY A C 1
ATOM 640 O O . GLY A 1 83 ? -3.428 5.433 -0.145 1.00 94.56 83 GLY A O 1
ATOM 641 N N . ALA A 1 84 ? -4.302 7.364 -0.882 1.00 95.75 84 ALA A N 1
ATOM 642 C CA . ALA A 1 84 ? -3.150 7.727 -1.704 1.00 95.75 84 ALA A CA 1
ATOM 643 C C . ALA A 1 84 ? -1.885 7.937 -0.854 1.00 95.75 84 ALA A C 1
ATOM 645 O O . ALA A 1 84 ? -0.842 7.357 -1.153 1.00 95.75 84 ALA A O 1
ATOM 646 N N . LEU A 1 85 ? -1.980 8.702 0.239 1.00 97.75 85 LEU A N 1
ATOM 647 C CA . LEU A 1 85 ? -0.856 8.918 1.157 1.00 97.75 85 LEU A CA 1
ATOM 648 C C . LEU A 1 85 ? -0.424 7.627 1.863 1.00 97.75 85 LEU A C 1
ATOM 650 O O . LEU A 1 85 ? 0.769 7.420 2.086 1.00 97.75 85 LEU A O 1
ATOM 654 N N . LEU A 1 86 ? -1.367 6.733 2.169 1.00 97.31 86 LEU A N 1
ATOM 655 C CA . LEU A 1 86 ? -1.070 5.428 2.753 1.00 97.31 86 LEU A CA 1
ATOM 656 C C . LEU A 1 86 ? -0.250 4.566 1.785 1.00 97.31 86 LEU A C 1
ATOM 658 O O . LEU A 1 86 ? 0.739 3.973 2.197 1.00 97.31 86 LEU A O 1
ATOM 662 N N . ILE A 1 87 ? -0.604 4.552 0.494 1.00 96.94 87 ILE A N 1
ATOM 663 C CA . ILE A 1 87 ? 0.159 3.835 -0.540 1.00 96.94 87 ILE A CA 1
ATOM 664 C C . ILE A 1 87 ? 1.564 4.428 -0.679 1.00 96.94 87 ILE A C 1
ATOM 666 O O . ILE A 1 87 ? 2.537 3.679 -0.652 1.00 96.94 87 ILE A O 1
ATOM 670 N N . VAL A 1 88 ? 1.686 5.755 -0.783 1.00 98.06 88 VAL A N 1
ATOM 671 C CA . VAL A 1 88 ? 2.987 6.430 -0.947 1.00 98.06 88 VAL A CA 1
ATOM 672 C C . VAL A 1 88 ? 3.902 6.176 0.251 1.00 98.06 88 VAL A C 1
ATOM 674 O O . VAL A 1 88 ? 5.058 5.796 0.074 1.00 98.06 88 VAL A O 1
ATOM 677 N N . THR A 1 89 ? 3.391 6.332 1.474 1.00 98.25 89 THR A N 1
ATOM 678 C CA . THR A 1 89 ? 4.185 6.088 2.689 1.00 98.25 89 THR A CA 1
ATOM 679 C C . THR A 1 89 ? 4.529 4.611 2.858 1.00 98.25 89 THR A C 1
ATOM 681 O O . THR A 1 89 ? 5.644 4.305 3.269 1.00 98.25 89 THR A O 1
ATOM 684 N N . SER A 1 90 ? 3.641 3.688 2.476 1.00 98.19 90 SER A N 1
ATOM 685 C CA . SER A 1 90 ? 3.954 2.257 2.430 1.00 98.19 90 SER A CA 1
ATOM 686 C C . SER A 1 90 ? 5.047 1.911 1.419 1.00 98.19 90 SER A C 1
ATOM 688 O O . SER A 1 90 ? 5.915 1.112 1.754 1.00 98.19 90 SER A O 1
ATOM 690 N N . CYS A 1 91 ? 5.044 2.513 0.226 1.00 98.19 91 CYS A N 1
ATOM 691 C CA . CYS A 1 91 ? 6.104 2.310 -0.767 1.00 98.19 91 CYS A CA 1
ATOM 692 C C . CYS A 1 91 ? 7.458 2.799 -0.232 1.00 98.19 91 CYS A C 1
ATOM 694 O O . CYS A 1 91 ? 8.429 2.054 -0.260 1.00 98.19 91 CYS A O 1
ATOM 696 N N . GLY A 1 92 ? 7.512 4.007 0.342 1.00 98.06 92 GLY A N 1
ATOM 697 C CA . GLY A 1 92 ? 8.745 4.533 0.942 1.00 98.06 92 GLY A CA 1
ATOM 698 C C . GLY A 1 92 ? 9.232 3.721 2.148 1.00 98.06 92 GLY A C 1
ATOM 699 O O . GLY A 1 92 ? 10.425 3.491 2.296 1.00 98.06 92 GLY A O 1
ATOM 700 N N . LEU A 1 93 ? 8.324 3.238 3.003 1.00 98.31 93 LEU A N 1
ATOM 701 C CA . LEU A 1 93 ? 8.697 2.344 4.104 1.00 98.31 93 LEU A CA 1
ATOM 702 C C . LEU A 1 93 ? 9.224 1.005 3.592 1.00 98.31 93 LEU A C 1
ATOM 704 O O . LEU A 1 93 ? 10.153 0.467 4.190 1.00 98.31 93 LEU A O 1
ATOM 708 N N . ALA A 1 94 ? 8.642 0.477 2.514 1.00 97.81 94 ALA A N 1
ATOM 709 C CA . ALA A 1 94 ? 9.082 -0.782 1.943 1.00 97.81 94 ALA A CA 1
ATOM 710 C C . ALA A 1 94 ? 10.484 -0.683 1.335 1.00 97.81 94 ALA A C 1
ATOM 712 O O . ALA A 1 94 ? 11.295 -1.566 1.581 1.00 97.81 94 ALA A O 1
ATOM 713 N N . ASP A 1 95 ? 10.779 0.414 0.638 1.00 97.81 95 ASP A N 1
ATOM 714 C CA . ASP A 1 95 ? 12.101 0.701 0.070 1.00 97.81 95 ASP A CA 1
ATOM 715 C C . ASP A 1 95 ? 13.219 0.727 1.129 1.00 97.81 95 ASP A C 1
ATOM 717 O O . ASP A 1 95 ? 14.310 0.214 0.917 1.00 97.81 95 ASP A O 1
ATOM 721 N N . ILE A 1 96 ? 12.938 1.269 2.320 1.00 97.25 96 ILE A N 1
ATOM 722 C CA . ILE A 1 96 ? 13.945 1.363 3.393 1.00 97.25 96 ILE A CA 1
ATOM 723 C C . ILE A 1 96 ? 14.133 0.033 4.139 1.00 97.25 96 ILE A C 1
ATOM 725 O O . ILE A 1 96 ? 15.198 -0.197 4.712 1.00 97.25 96 ILE A O 1
ATOM 729 N N . ASN A 1 97 ? 13.093 -0.806 4.220 1.00 96.44 97 ASN A N 1
ATOM 730 C CA . ASN A 1 97 ? 13.035 -1.902 5.197 1.00 96.44 97 ASN A CA 1
ATOM 731 C C . ASN A 1 97 ? 12.958 -3.314 4.596 1.00 96.44 97 ASN A C 1
ATOM 733 O O . ASN A 1 97 ? 13.059 -4.274 5.361 1.00 96.44 97 ASN A O 1
ATOM 737 N N . PHE A 1 98 ? 12.768 -3.471 3.284 1.00 95.62 98 PHE A N 1
ATOM 738 C CA . PHE A 1 98 ? 12.723 -4.782 2.630 1.00 95.62 98 PHE A CA 1
ATOM 739 C C . PHE A 1 98 ? 13.751 -4.893 1.508 1.00 95.62 98 PHE A C 1
ATOM 741 O O . PHE A 1 98 ? 13.991 -3.935 0.779 1.00 95.62 98 PHE A O 1
ATOM 748 N N . ASP A 1 99 ? 14.289 -6.097 1.330 1.00 95.50 99 ASP A N 1
ATOM 749 C CA . ASP A 1 99 ? 15.178 -6.423 0.215 1.00 95.50 99 ASP A CA 1
ATOM 750 C C . ASP A 1 99 ? 14.409 -6.487 -1.109 1.00 95.50 99 ASP A C 1
ATOM 752 O O . ASP A 1 99 ? 13.301 -7.029 -1.161 1.00 95.50 99 ASP A O 1
ATOM 756 N N . ASP A 1 100 ? 15.029 -5.971 -2.171 1.00 93.38 100 ASP A N 1
ATOM 757 C CA . ASP A 1 100 ? 14.458 -5.894 -3.517 1.00 93.38 100 ASP A CA 1
ATOM 758 C C . ASP A 1 100 ? 13.912 -7.232 -4.031 1.00 93.38 100 ASP A C 1
ATOM 760 O O . ASP A 1 100 ? 14.446 -8.317 -3.774 1.00 93.38 100 ASP A O 1
ATOM 764 N N . ILE A 1 101 ? 12.845 -7.149 -4.827 1.00 86.88 101 ILE A N 1
ATOM 765 C CA . ILE A 1 101 ? 12.158 -8.316 -5.377 1.00 86.88 101 ILE A CA 1
ATOM 766 C C . ILE A 1 101 ? 12.494 -8.430 -6.861 1.00 86.88 101 ILE A C 1
ATOM 768 O O . ILE A 1 101 ? 12.000 -7.670 -7.697 1.00 86.88 101 ILE A O 1
ATOM 772 N N . TRP A 1 102 ? 13.284 -9.447 -7.205 1.00 85.00 102 TRP A N 1
ATOM 773 C CA . TRP A 1 102 ? 13.813 -9.651 -8.558 1.00 85.00 102 TRP A CA 1
ATOM 774 C C . TRP A 1 102 ? 14.692 -8.475 -9.009 1.00 85.00 102 TRP A C 1
ATOM 776 O O . TRP A 1 102 ? 15.800 -8.315 -8.509 1.00 85.00 102 TRP A O 1
ATOM 786 N N . TYR A 1 103 ? 14.203 -7.684 -9.967 1.00 85.75 103 TYR A N 1
ATOM 787 C CA . TYR A 1 103 ? 14.845 -6.482 -10.501 1.00 85.75 103 TYR A CA 1
ATOM 788 C C . TYR A 1 103 ? 14.128 -5.198 -10.062 1.00 85.75 103 TYR A C 1
ATOM 790 O O . TYR A 1 103 ? 14.494 -4.113 -10.507 1.00 85.75 103 TYR A O 1
ATOM 798 N N . PHE A 1 104 ? 13.078 -5.314 -9.247 1.00 92.38 104 PHE A N 1
ATOM 799 C CA . PHE A 1 104 ? 12.282 -4.181 -8.796 1.00 92.38 104 PHE A CA 1
ATOM 800 C C . PHE A 1 104 ? 12.657 -3.813 -7.365 1.00 92.38 104 PHE A C 1
ATOM 802 O O . PHE A 1 104 ? 12.736 -4.694 -6.505 1.00 92.38 104 PHE A O 1
ATOM 809 N N . SER A 1 105 ? 12.801 -2.510 -7.112 1.00 96.00 105 SER A N 1
ATOM 810 C CA . SER A 1 105 ? 12.879 -1.984 -5.749 1.00 96.00 105 SER A CA 1
ATOM 811 C C . SER A 1 105 ? 11.669 -2.451 -4.935 1.00 96.00 105 SER A C 1
ATOM 813 O O . SER A 1 105 ? 10.537 -2.487 -5.438 1.00 96.00 105 SER A O 1
ATOM 815 N N . SER A 1 106 ? 11.886 -2.780 -3.662 1.00 96.62 106 SER A N 1
ATOM 816 C CA . SER A 1 106 ? 10.817 -3.150 -2.725 1.00 96.62 106 SER A CA 1
ATOM 817 C C . SER A 1 106 ? 9.700 -2.115 -2.622 1.00 96.62 106 SER A C 1
ATOM 819 O O . SER A 1 106 ? 8.536 -2.487 -2.451 1.00 96.62 106 SER A O 1
ATOM 821 N N . GLY A 1 107 ? 10.030 -0.827 -2.741 1.00 96.62 107 GLY A N 1
ATOM 822 C CA . GLY A 1 107 ? 9.059 0.267 -2.780 1.00 96.62 107 GLY A CA 1
ATOM 823 C C . GLY A 1 107 ? 8.621 0.671 -4.188 1.00 96.62 107 GLY A C 1
ATOM 824 O O . GLY A 1 107 ? 7.752 1.536 -4.332 1.00 96.62 107 GLY A O 1
ATOM 825 N N . GLY A 1 108 ? 9.213 0.068 -5.221 1.00 97.19 108 GLY A N 1
ATOM 826 C CA . GLY A 1 108 ? 9.098 0.503 -6.608 1.00 97.19 108 GLY A CA 1
ATOM 827 C C . GLY A 1 108 ? 9.603 1.932 -6.814 1.00 97.19 108 GLY A C 1
ATOM 828 O O . GLY A 1 108 ? 10.124 2.579 -5.905 1.00 97.19 108 GLY A O 1
ATOM 829 N N . VAL A 1 109 ? 9.363 2.476 -8.007 1.00 97.56 109 VAL A N 1
ATOM 830 C CA . VAL A 1 109 ? 9.804 3.837 -8.361 1.00 97.56 109 VAL A CA 1
ATOM 831 C C . VAL A 1 109 ? 9.254 4.912 -7.414 1.00 97.56 109 VAL A C 1
ATOM 833 O O . VAL A 1 109 ? 9.889 5.942 -7.201 1.00 97.56 109 VAL A O 1
ATOM 836 N N . ILE A 1 110 ? 8.067 4.698 -6.828 1.00 98.19 110 ILE A N 1
ATOM 837 C CA . ILE A 1 110 ? 7.495 5.631 -5.849 1.00 98.19 110 ILE A CA 1
ATOM 838 C C . ILE A 1 110 ? 8.341 5.636 -4.575 1.00 98.19 110 ILE A C 1
ATOM 840 O O . ILE A 1 110 ? 8.640 6.713 -4.060 1.00 98.19 110 ILE A O 1
ATOM 844 N N . GLY A 1 111 ? 8.717 4.456 -4.074 1.00 97.94 111 GLY A N 1
ATOM 845 C CA . GLY A 1 111 ? 9.607 4.313 -2.927 1.00 97.94 111 GLY A CA 1
ATOM 846 C C . GLY A 1 111 ? 10.937 5.014 -3.169 1.00 97.94 111 GLY A C 1
ATOM 847 O O . GLY A 1 111 ? 11.245 5.952 -2.436 1.00 97.94 111 GLY A O 1
ATOM 848 N N . ASP A 1 112 ? 11.620 4.662 -4.262 1.00 97.62 112 ASP A N 1
ATOM 849 C CA . ASP A 1 112 ? 12.916 5.231 -4.656 1.00 97.62 112 ASP A CA 1
ATOM 850 C C . ASP A 1 112 ? 12.894 6.768 -4.701 1.00 97.62 112 ASP A C 1
ATOM 852 O O . ASP A 1 112 ? 13.802 7.453 -4.221 1.00 97.62 112 ASP A O 1
ATOM 856 N N . VAL A 1 113 ? 11.839 7.356 -5.280 1.00 98.19 113 VAL A N 1
ATOM 857 C CA . VAL A 1 113 ? 11.696 8.818 -5.360 1.00 98.19 113 VAL A CA 1
ATOM 858 C C . VAL A 1 113 ? 11.505 9.428 -3.972 1.00 98.19 113 VAL A C 1
ATOM 860 O O . VAL A 1 113 ? 12.110 10.451 -3.658 1.00 98.19 113 VAL A O 1
ATOM 863 N N . ILE A 1 114 ? 10.683 8.823 -3.115 1.00 98.19 114 ILE A N 1
ATOM 864 C CA . ILE A 1 114 ? 10.449 9.340 -1.762 1.00 98.19 114 ILE A CA 1
ATOM 865 C C . ILE A 1 114 ? 11.720 9.245 -0.912 1.00 98.19 114 ILE A C 1
ATOM 867 O O . ILE A 1 114 ? 12.078 10.208 -0.228 1.00 98.19 114 ILE A O 1
ATOM 871 N N . THR A 1 115 ? 12.420 8.116 -0.954 1.00 97.69 115 THR A N 1
ATOM 872 C CA . THR A 1 115 ? 13.599 7.865 -0.119 1.00 97.69 115 THR A CA 1
ATOM 873 C C . THR A 1 115 ? 14.821 8.636 -0.601 1.00 97.69 115 THR A C 1
ATOM 875 O O . THR A 1 115 ? 15.527 9.209 0.231 1.00 97.69 115 THR A O 1
ATOM 878 N N . SER A 1 116 ? 15.024 8.773 -1.915 1.00 97.62 116 SER A N 1
ATOM 879 C CA . SER A 1 116 ? 16.097 9.605 -2.482 1.00 97.62 116 SER A CA 1
ATOM 880 C C . SER A 1 116 ? 15.979 11.085 -2.106 1.00 97.62 116 SER A C 1
ATOM 882 O O . SER A 1 116 ? 16.996 11.770 -1.997 1.00 97.62 116 SER A O 1
ATOM 884 N N . LEU A 1 117 ? 14.763 11.580 -1.851 1.00 97.56 117 LEU A N 1
ATOM 885 C CA . LEU A 1 117 ? 14.524 12.943 -1.370 1.00 97.56 117 LEU A CA 1
ATOM 886 C C . LEU A 1 117 ? 14.617 13.053 0.159 1.00 97.56 117 LEU A C 1
ATOM 888 O O . LEU A 1 117 ? 15.169 14.024 0.681 1.00 97.56 117 LEU A O 1
ATOM 892 N N . ALA A 1 118 ? 14.081 12.076 0.891 1.00 97.62 118 ALA A N 1
ATOM 893 C CA . ALA A 1 118 ? 13.965 12.153 2.344 1.00 97.62 118 ALA A CA 1
ATOM 894 C C . ALA A 1 118 ? 15.259 11.765 3.078 1.00 97.62 118 ALA A C 1
ATOM 896 O O . ALA A 1 118 ? 15.685 12.486 3.984 1.00 97.62 118 ALA A O 1
ATOM 897 N N . ILE A 1 119 ? 15.933 10.686 2.665 1.00 98.06 119 ILE A N 1
ATOM 898 C CA . ILE A 1 119 ? 17.120 10.157 3.355 1.00 98.06 119 ILE A CA 1
ATOM 899 C C . ILE A 1 119 ? 18.257 11.188 3.451 1.00 98.06 119 ILE A C 1
ATOM 901 O O . ILE A 1 119 ? 18.823 11.310 4.540 1.00 98.06 119 ILE A O 1
ATOM 905 N N . PRO A 1 120 ? 18.588 11.983 2.412 1.00 97.94 120 PRO A N 1
ATOM 906 C CA . PRO A 1 120 ? 19.636 12.999 2.527 1.00 97.94 120 PRO A CA 1
ATOM 907 C C . PRO A 1 120 ? 19.344 14.081 3.573 1.00 97.94 120 PRO A C 1
ATOM 909 O O . PRO A 1 120 ? 20.272 14.681 4.110 1.00 97.94 120 PRO A O 1
ATOM 912 N N . THR A 1 121 ? 18.065 14.339 3.866 1.00 97.62 121 THR A N 1
ATOM 913 C CA . THR A 1 121 ? 17.644 15.394 4.802 1.00 97.62 121 THR A CA 1
ATOM 914 C C . THR A 1 121 ? 17.443 14.880 6.225 1.00 97.62 121 THR A C 1
ATOM 916 O O . THR A 1 121 ? 17.826 15.555 7.179 1.00 97.62 121 THR A O 1
ATOM 919 N N . LEU A 1 122 ? 16.865 13.685 6.379 1.00 97.25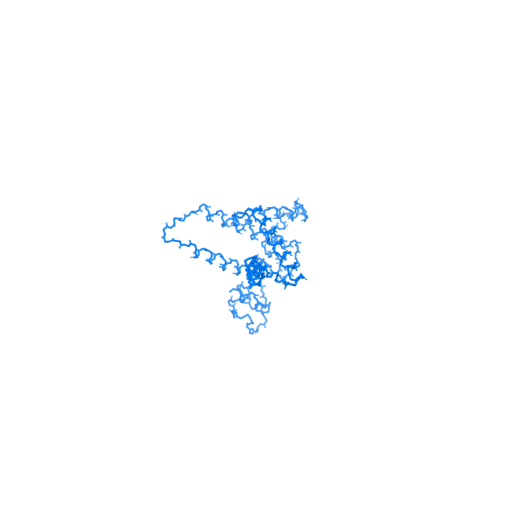 122 LEU A N 1
ATOM 920 C CA . LEU A 1 122 ? 16.449 13.136 7.671 1.00 97.25 122 LEU A CA 1
ATOM 921 C C . LEU A 1 122 ? 17.296 11.959 8.149 1.00 97.25 122 LEU A C 1
ATOM 923 O O . LEU A 1 122 ? 17.083 11.526 9.276 1.00 97.25 122 LEU A O 1
ATOM 927 N N . ASN A 1 123 ? 18.224 11.448 7.331 1.00 97.44 123 ASN A N 1
ATOM 928 C CA . ASN A 1 123 ? 18.841 10.120 7.447 1.00 97.44 123 ASN A CA 1
ATOM 929 C C . ASN A 1 123 ? 17.815 8.964 7.368 1.00 97.44 123 ASN A C 1
ATOM 931 O O . ASN A 1 123 ? 16.604 9.181 7.307 1.00 97.44 123 ASN A O 1
ATOM 935 N N . SER A 1 124 ? 18.292 7.716 7.326 1.00 96.19 124 SER A N 1
ATOM 936 C CA . SER A 1 124 ? 17.426 6.529 7.197 1.00 96.19 124 SER A CA 1
ATOM 937 C C . SER A 1 124 ? 16.452 6.373 8.377 1.00 96.19 124 SER A C 1
ATOM 939 O O . SER A 1 124 ? 15.253 6.181 8.174 1.00 96.19 124 SER A O 1
ATOM 941 N N . LEU A 1 125 ? 16.931 6.544 9.614 1.00 97.50 125 LEU A N 1
ATOM 942 C CA . LEU A 1 125 ? 16.104 6.408 10.816 1.00 97.50 125 LEU A CA 1
ATOM 943 C C . LEU A 1 125 ? 15.046 7.517 10.882 1.00 97.50 125 LEU A C 1
ATOM 945 O O . LEU A 1 125 ? 13.867 7.233 11.098 1.00 97.50 125 LEU A O 1
ATOM 949 N N . GLY A 1 126 ? 15.446 8.773 10.659 1.00 98.19 126 GLY A N 1
ATOM 950 C CA . GLY A 1 126 ? 14.525 9.908 10.669 1.00 98.19 126 GLY A CA 1
ATOM 951 C C . GLY A 1 126 ? 13.473 9.814 9.565 1.00 98.19 126 GLY A C 1
ATOM 952 O O . GLY A 1 126 ? 12.305 10.111 9.813 1.00 98.19 126 GLY A O 1
ATOM 953 N N . THR A 1 127 ? 13.854 9.319 8.383 1.00 98.19 127 THR A N 1
ATOM 954 C CA . THR A 1 127 ? 12.915 9.066 7.281 1.00 98.19 127 THR A CA 1
ATOM 955 C C . THR A 1 127 ? 11.884 8.011 7.668 1.00 98.19 127 THR A C 1
ATOM 957 O O . THR A 1 127 ? 10.688 8.261 7.537 1.00 98.19 127 THR A O 1
ATOM 960 N N . THR A 1 128 ? 12.311 6.870 8.215 1.00 98.06 128 THR A N 1
ATOM 961 C CA . THR A 1 128 ? 11.392 5.809 8.656 1.00 98.06 128 THR A CA 1
ATOM 962 C C . THR A 1 128 ? 10.402 6.314 9.700 1.00 98.06 128 THR A C 1
ATOM 964 O O . THR A 1 128 ? 9.204 6.073 9.572 1.00 98.06 128 THR A O 1
ATOM 967 N N . LEU A 1 129 ? 10.861 7.067 10.707 1.00 98.25 129 LEU A N 1
ATOM 968 C CA . LEU A 1 129 ? 9.965 7.637 11.715 1.00 98.25 129 LEU A CA 1
ATOM 969 C C . LEU A 1 129 ? 8.958 8.613 11.096 1.00 98.25 129 LEU A C 1
ATOM 971 O O . LEU A 1 129 ? 7.762 8.499 11.359 1.00 98.25 129 LEU A O 1
ATOM 975 N N . ALA A 1 130 ? 9.416 9.542 10.252 1.00 98.31 130 ALA A N 1
ATOM 976 C CA . ALA A 1 130 ? 8.539 10.500 9.583 1.00 98.31 130 ALA A CA 1
ATOM 977 C C . ALA A 1 130 ? 7.483 9.797 8.714 1.00 98.31 130 ALA A C 1
ATOM 979 O O . ALA A 1 130 ? 6.297 10.129 8.784 1.00 98.31 130 ALA A O 1
ATOM 980 N N . LEU A 1 131 ? 7.895 8.783 7.947 1.00 98.25 131 LEU A N 1
ATOM 981 C CA . LEU A 1 131 ? 6.988 7.990 7.125 1.00 98.25 131 LEU A CA 1
ATOM 982 C C . LEU A 1 131 ? 6.008 7.172 7.970 1.00 98.25 131 LEU A C 1
ATOM 984 O O . LEU A 1 131 ? 4.843 7.115 7.602 1.00 98.25 131 LEU A O 1
ATOM 988 N N . LEU A 1 132 ? 6.412 6.608 9.114 1.00 98.19 132 LEU A N 1
ATOM 989 C CA . LEU A 1 132 ? 5.501 5.902 10.028 1.00 98.19 132 LEU A CA 1
ATOM 990 C C . LEU A 1 132 ? 4.432 6.829 10.620 1.00 98.19 132 LEU A C 1
ATOM 992 O O . LEU A 1 132 ? 3.261 6.451 10.691 1.00 98.19 132 LEU A O 1
ATOM 996 N N . PHE A 1 133 ? 4.803 8.052 11.010 1.00 97.94 133 PHE A N 1
ATOM 997 C CA . PHE A 1 133 ? 3.834 9.045 11.483 1.00 97.94 133 PHE A CA 1
ATOM 998 C C . PHE A 1 133 ? 2.821 9.404 10.392 1.00 97.94 133 PHE A C 1
ATOM 1000 O O . PHE A 1 133 ? 1.611 9.384 10.636 1.00 97.94 133 PHE A O 1
ATOM 1007 N N . LEU A 1 134 ? 3.299 9.687 9.177 1.00 98.00 134 LEU A N 1
ATOM 1008 C CA . LEU A 1 134 ? 2.428 9.980 8.039 1.00 98.00 134 LEU A CA 1
ATOM 1009 C C . LEU A 1 134 ? 1.575 8.771 7.647 1.00 98.00 134 LEU A C 1
ATOM 1011 O O . LEU A 1 134 ? 0.398 8.940 7.336 1.00 98.00 134 LEU A O 1
ATOM 1015 N N . TRP A 1 135 ? 2.124 7.560 7.716 1.00 98.19 135 TRP A N 1
ATOM 1016 C CA . TRP A 1 135 ? 1.410 6.315 7.456 1.00 98.19 135 TRP A CA 1
ATOM 1017 C C . TRP A 1 135 ? 0.250 6.137 8.438 1.00 98.19 135 TRP A C 1
ATOM 1019 O O . TRP A 1 135 ? -0.888 5.923 8.021 1.00 98.19 135 TRP A O 1
ATOM 1029 N N . GLY A 1 136 ? 0.493 6.334 9.738 1.00 97.25 136 GLY A N 1
ATOM 1030 C CA . GLY A 1 136 ? -0.548 6.254 10.763 1.00 97.25 136 GLY A CA 1
ATOM 1031 C C . GLY A 1 136 ? -1.642 7.319 10.608 1.00 97.25 136 GLY A C 1
ATOM 1032 O O . GLY A 1 136 ? -2.835 7.023 10.752 1.00 97.25 136 GLY A O 1
ATOM 1033 N N . ALA A 1 137 ? -1.261 8.552 10.258 1.00 96.62 137 ALA A N 1
ATOM 1034 C CA . ALA A 1 137 ? -2.213 9.620 9.950 1.00 96.62 137 ALA A CA 1
ATOM 1035 C C . ALA A 1 137 ? -3.059 9.286 8.707 1.00 96.62 137 ALA A C 1
ATOM 1037 O O . ALA A 1 137 ? -4.283 9.427 8.726 1.00 96.62 137 ALA A O 1
ATOM 1038 N N . SER A 1 138 ? -2.422 8.766 7.657 1.00 97.19 138 SER A N 1
ATOM 1039 C CA . SER A 1 138 ? -3.070 8.355 6.406 1.00 97.19 138 SER A CA 1
ATOM 1040 C C . SER A 1 138 ? -4.031 7.189 6.619 1.00 97.19 138 SER A C 1
ATOM 1042 O O . SER A 1 138 ? -5.141 7.197 6.089 1.00 97.19 138 SER A O 1
ATOM 1044 N N . PHE A 1 139 ? -3.651 6.220 7.455 1.00 95.62 139 PHE A N 1
ATOM 1045 C CA . PHE A 1 139 ? -4.489 5.085 7.831 1.00 95.62 139 PHE A CA 1
ATOM 1046 C C . PHE A 1 139 ? -5.766 5.545 8.543 1.00 95.62 139 PHE A C 1
ATOM 1048 O O . PHE A 1 139 ? -6.867 5.102 8.205 1.00 95.62 139 PHE A O 1
ATOM 1055 N N . THR A 1 140 ? -5.629 6.477 9.490 1.00 94.56 140 THR A N 1
ATOM 1056 C CA . THR A 1 140 ? -6.766 7.070 10.210 1.00 94.56 140 THR A CA 1
ATOM 1057 C C . THR A 1 140 ? -7.683 7.818 9.242 1.00 94.56 140 THR A C 1
ATOM 1059 O O . THR A 1 140 ? -8.899 7.652 9.292 1.00 94.56 140 THR A O 1
ATOM 1062 N N . LEU A 1 141 ? -7.112 8.590 8.312 1.00 94.31 141 LEU A N 1
ATOM 1063 C CA . LEU A 1 141 ? -7.871 9.348 7.316 1.00 94.31 141 LEU A CA 1
ATOM 1064 C C . LEU A 1 141 ? -8.606 8.437 6.313 1.00 94.31 141 LEU A C 1
ATOM 1066 O O . LEU A 1 141 ? -9.747 8.709 5.945 1.00 94.31 141 LEU A O 1
ATOM 1070 N N . PHE A 1 142 ? -7.975 7.337 5.896 1.00 93.06 142 PHE A N 1
ATOM 1071 C CA . PHE A 1 142 ? -8.553 6.366 4.964 1.00 93.06 142 PHE A CA 1
ATOM 1072 C C . PHE A 1 142 ? -9.683 5.543 5.598 1.00 93.06 142 PHE A C 1
ATOM 1074 O O . PHE A 1 142 ? -10.756 5.388 5.010 1.00 93.06 142 PHE A O 1
ATOM 1081 N N . THR A 1 143 ? -9.451 5.006 6.799 1.00 90.56 143 THR A N 1
ATOM 1082 C CA . THR A 1 143 ? -10.388 4.081 7.458 1.00 90.56 143 THR A CA 1
ATOM 1083 C C . THR A 1 143 ? -11.448 4.794 8.296 1.00 90.56 143 THR A C 1
ATOM 1085 O O . THR A 1 143 ? -12.559 4.283 8.446 1.00 90.56 143 THR A O 1
ATOM 1088 N N . GLY A 1 144 ? -11.127 5.971 8.840 1.00 90.00 144 GLY A N 1
ATOM 1089 C CA . GLY A 1 144 ? -11.918 6.654 9.866 1.00 90.00 144 GLY A CA 1
ATOM 1090 C C . GLY A 1 144 ? -11.875 5.966 11.236 1.00 90.00 144 GLY A C 1
ATOM 1091 O O . GLY A 1 144 ? -12.661 6.318 12.112 1.00 90.00 144 GLY A O 1
ATOM 1092 N N . VAL A 1 145 ? -11.007 4.967 11.423 1.00 92.06 145 VAL A N 1
ATOM 1093 C CA . VAL A 1 145 ? -10.893 4.212 12.676 1.00 92.06 145 VAL A CA 1
ATOM 1094 C C . VAL A 1 145 ? -9.943 4.935 13.623 1.00 92.06 145 VAL A C 1
ATOM 1096 O O . VAL A 1 145 ? -8.831 5.299 13.246 1.00 92.06 145 VAL A O 1
ATOM 1099 N N . SER A 1 146 ? -10.374 5.125 14.871 1.00 91.31 146 SER A N 1
ATOM 1100 C CA . SER A 1 146 ? -9.525 5.709 15.909 1.00 91.31 146 SER A CA 1
ATOM 1101 C C . SER A 1 146 ? -8.524 4.687 16.460 1.00 91.31 146 SER A C 1
ATOM 1103 O O . SER A 1 146 ? -8.836 3.501 16.583 1.00 91.31 146 SER A O 1
ATOM 1105 N N . TRP A 1 147 ? -7.342 5.152 16.875 1.00 93.31 147 TRP A N 1
ATOM 1106 C CA . TRP A 1 147 ? -6.344 4.302 17.539 1.00 93.31 147 TRP A CA 1
ATOM 1107 C C . TRP A 1 147 ? -6.868 3.655 18.822 1.00 93.31 147 TRP A C 1
ATOM 1109 O O . TRP A 1 147 ? -6.530 2.509 19.105 1.00 93.31 147 TRP A O 1
ATOM 1119 N N . LEU A 1 148 ? -7.736 4.350 19.564 1.00 94.00 148 LEU A N 1
ATOM 1120 C CA . LEU A 1 148 ? -8.367 3.802 20.762 1.00 94.00 148 LEU A CA 1
ATOM 1121 C C . LEU A 1 148 ? -9.210 2.567 20.424 1.00 94.00 148 LEU A C 1
ATOM 1123 O O . LEU A 1 148 ? -9.032 1.526 21.044 1.00 94.00 148 LEU A O 1
ATOM 1127 N N . SER A 1 149 ? -10.034 2.646 19.376 1.00 92.69 149 SER A N 1
ATOM 1128 C CA . SER A 1 149 ? -10.863 1.520 18.927 1.00 92.69 149 SER A CA 1
ATOM 1129 C C . SER A 1 149 ? -10.027 0.304 18.520 1.00 92.69 149 SER A C 1
ATOM 1131 O O . SER A 1 149 ? -10.442 -0.833 18.739 1.00 92.69 149 SER A O 1
ATOM 1133 N N . ILE A 1 150 ? -8.842 0.526 17.942 1.00 93.06 150 ILE A N 1
ATOM 1134 C CA . ILE A 1 150 ? -7.904 -0.552 17.594 1.00 93.06 150 ILE A CA 1
ATOM 1135 C C . ILE A 1 150 ? -7.376 -1.215 18.867 1.00 93.06 150 ILE A C 1
ATOM 1137 O O . ILE A 1 150 ? -7.435 -2.437 18.986 1.00 93.06 150 ILE A O 1
ATOM 1141 N N . VAL A 1 151 ? -6.903 -0.417 19.828 1.00 96.25 151 VAL A N 1
ATOM 1142 C CA . VAL A 1 151 ? -6.383 -0.919 21.109 1.00 96.25 151 VAL A CA 1
ATOM 1143 C C . VAL A 1 151 ? -7.460 -1.694 21.871 1.00 96.25 151 VAL A C 1
ATOM 1145 O O . VAL A 1 151 ? -7.191 -2.794 22.348 1.00 96.25 151 VAL A O 1
ATOM 1148 N N . GLU A 1 152 ? -8.687 -1.175 21.931 1.00 96.81 152 GLU A N 1
ATOM 1149 C CA . GLU A 1 152 ? -9.828 -1.845 22.566 1.00 96.81 152 GLU A CA 1
ATOM 1150 C C . GLU A 1 152 ? -10.160 -3.176 21.882 1.00 96.81 152 GLU A C 1
ATOM 1152 O O . GLU A 1 152 ? -10.303 -4.196 22.555 1.00 96.81 152 GLU A O 1
ATOM 1157 N N . SER A 1 153 ? -10.207 -3.196 20.546 1.00 94.69 153 SER A N 1
ATOM 1158 C CA . SER A 1 153 ? -10.504 -4.411 19.773 1.00 94.69 153 SER A CA 1
ATOM 1159 C C . SER A 1 153 ? -9.443 -5.495 19.978 1.00 94.69 153 SER A C 1
ATOM 1161 O O . SER A 1 153 ? -9.772 -6.669 20.151 1.00 94.69 153 SER A O 1
ATOM 1163 N N . ILE A 1 154 ? -8.163 -5.108 19.996 1.00 96.12 154 ILE A N 1
ATOM 1164 C CA . ILE A 1 154 ? -7.049 -6.026 20.269 1.00 96.12 154 ILE A CA 1
ATOM 1165 C C . ILE A 1 154 ? -7.114 -6.526 21.716 1.00 96.12 154 ILE A C 1
ATOM 1167 O O . ILE A 1 154 ? -6.922 -7.718 21.964 1.00 96.12 154 ILE A O 1
ATOM 1171 N N . GLY A 1 155 ? -7.414 -5.640 22.670 1.00 96.81 155 GLY A N 1
ATOM 1172 C CA . GLY A 1 155 ? -7.572 -5.987 24.080 1.00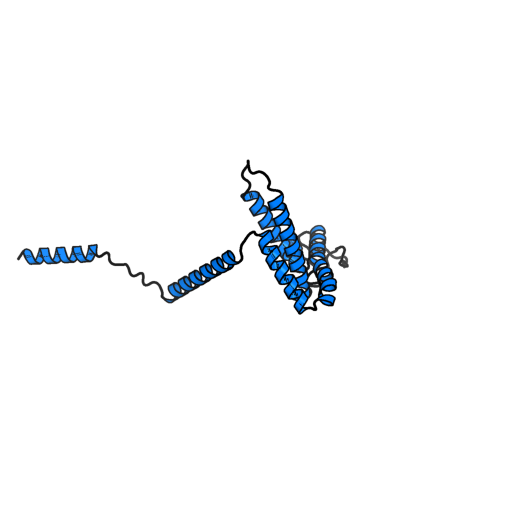 96.81 155 GLY A CA 1
ATOM 1173 C C . GLY A 1 155 ? -8.676 -7.020 24.292 1.00 96.81 155 GLY A C 1
ATOM 1174 O O . GLY A 1 155 ? -8.437 -8.056 24.913 1.00 96.81 155 GLY A O 1
ATOM 1175 N N . GLN A 1 156 ? -9.851 -6.794 23.704 1.00 97.00 156 GLN A N 1
ATOM 1176 C CA . GLN A 1 156 ? -10.964 -7.737 23.762 1.00 97.00 156 GLN A CA 1
ATOM 1177 C C . GLN A 1 156 ? -10.603 -9.083 23.117 1.00 97.00 156 GLN A C 1
ATOM 1179 O O . GLN A 1 156 ? -10.787 -10.125 23.742 1.00 97.00 156 GLN A O 1
ATOM 1184 N N . ALA A 1 157 ? -10.009 -9.075 21.918 1.00 96.62 157 ALA A N 1
ATOM 1185 C CA . ALA A 1 157 ? -9.585 -10.303 21.245 1.00 96.62 157 ALA A CA 1
ATOM 1186 C C . ALA A 1 157 ? -8.560 -11.104 22.069 1.00 96.62 157 ALA A C 1
ATOM 1188 O O . ALA A 1 157 ? -8.617 -12.334 22.107 1.00 96.62 157 ALA A O 1
ATOM 1189 N N . THR A 1 158 ? -7.648 -10.416 22.761 1.00 97.31 158 THR A N 1
ATOM 1190 C CA . THR A 1 158 ? -6.643 -11.040 23.634 1.00 97.31 158 THR A CA 1
ATOM 1191 C C . THR A 1 158 ? -7.294 -11.692 24.855 1.00 97.31 158 THR A C 1
ATOM 1193 O O . THR A 1 158 ? -6.979 -12.839 25.176 1.00 97.31 158 THR A O 1
ATOM 1196 N N . LEU A 1 159 ? -8.227 -10.997 25.514 1.00 96.75 159 LEU A N 1
ATOM 1197 C CA . LEU A 1 159 ? -8.967 -11.534 26.660 1.00 96.75 159 LEU A CA 1
ATOM 1198 C C . LEU A 1 159 ? -9.827 -12.740 26.263 1.00 96.75 159 LEU A C 1
ATOM 1200 O O . LEU A 1 159 ? -9.803 -13.757 26.955 1.00 96.75 159 LEU A O 1
ATOM 1204 N N . ASP A 1 160 ? -10.517 -12.667 25.124 1.00 96.19 160 ASP A N 1
ATOM 1205 C CA . ASP A 1 160 ? -11.334 -13.764 24.599 1.00 96.19 160 ASP A CA 1
ATOM 1206 C C . ASP A 1 160 ? -10.480 -14.987 24.241 1.00 96.19 160 ASP A C 1
ATOM 1208 O O . ASP A 1 160 ? -10.855 -16.125 24.538 1.00 96.19 160 ASP A O 1
ATOM 1212 N N . ALA A 1 161 ? -9.315 -14.773 23.621 1.00 95.81 161 ALA A N 1
ATOM 1213 C CA . ALA A 1 161 ? -8.372 -15.843 23.312 1.00 95.81 161 ALA A CA 1
ATOM 1214 C C . ALA A 1 161 ? -7.838 -16.504 24.590 1.00 95.81 161 ALA A C 1
ATOM 1216 O O . ALA A 1 161 ? -7.790 -17.732 24.672 1.00 95.81 161 ALA A O 1
ATOM 1217 N N . PHE A 1 162 ? -7.498 -15.707 25.607 1.00 96.50 162 PHE A N 1
ATOM 1218 C CA . PHE A 1 162 ? -7.031 -16.215 26.893 1.00 96.50 162 PHE A CA 1
ATOM 1219 C C . PHE A 1 162 ? -8.125 -16.997 27.630 1.00 96.50 162 PHE A C 1
ATOM 1221 O O . PHE A 1 162 ? -7.870 -18.098 28.116 1.00 96.50 162 PHE A O 1
ATOM 1228 N N . ALA A 1 163 ? -9.362 -16.492 27.648 1.00 94.19 163 ALA A N 1
ATOM 1229 C CA . ALA A 1 163 ? -10.505 -17.190 28.230 1.00 94.19 163 ALA A CA 1
ATOM 1230 C C . ALA A 1 163 ? -10.773 -18.528 27.523 1.00 94.19 163 ALA A C 1
ATOM 1232 O O . ALA A 1 163 ? -10.930 -19.553 28.185 1.00 94.19 163 ALA A O 1
ATOM 1233 N N . LYS A 1 164 ? -10.749 -18.553 26.183 1.00 94.44 164 LYS A N 1
ATOM 1234 C CA . LYS A 1 164 ? -10.892 -19.792 25.400 1.00 94.44 164 LYS A CA 1
ATOM 1235 C C . LYS A 1 164 ? -9.763 -20.780 25.673 1.00 94.44 164 LYS A C 1
ATOM 1237 O O . LYS A 1 164 ? -10.038 -21.962 25.850 1.00 94.44 164 LYS A O 1
ATOM 1242 N N . ALA A 1 165 ? -8.517 -20.313 25.742 1.00 94.12 165 ALA A N 1
ATOM 1243 C CA . ALA A 1 165 ? -7.369 -21.160 26.050 1.00 94.12 165 ALA A CA 1
ATOM 1244 C C . ALA A 1 165 ? -7.472 -21.760 27.460 1.00 94.12 165 ALA A C 1
ATOM 1246 O O . ALA A 1 165 ? -7.257 -22.956 27.637 1.00 94.12 165 ALA A O 1
ATOM 1247 N N . LEU A 1 166 ? -7.865 -20.961 28.457 1.00 93.12 166 LEU A N 1
ATOM 1248 C CA . LEU A 1 166 ? -8.082 -21.444 29.819 1.00 93.12 166 LEU A CA 1
ATOM 1249 C C . LEU A 1 166 ? -9.242 -22.437 29.910 1.00 93.12 166 LEU A C 1
ATOM 1251 O O . LEU A 1 166 ? -9.105 -23.438 30.608 1.00 93.12 166 LEU A O 1
ATOM 1255 N N . ASN A 1 167 ? -10.351 -22.192 29.210 1.00 92.06 167 ASN A N 1
ATOM 1256 C CA . ASN A 1 167 ? -11.487 -23.117 29.165 1.00 92.06 167 ASN A CA 1
ATOM 1257 C C . ASN A 1 167 ? -11.100 -24.436 28.484 1.00 92.06 167 ASN A C 1
ATOM 1259 O O . ASN A 1 167 ? -11.421 -25.508 28.988 1.00 92.06 167 ASN A O 1
ATOM 1263 N N . PHE A 1 168 ? -10.323 -24.366 27.400 1.00 91.00 168 PHE A N 1
ATOM 1264 C CA . PHE A 1 168 ? -9.782 -25.543 26.725 1.00 91.00 168 PHE A CA 1
ATOM 1265 C C . PHE A 1 168 ? -8.862 -26.363 27.644 1.00 91.00 168 PHE A C 1
ATOM 1267 O O . PHE A 1 168 ? -9.009 -27.579 27.736 1.00 91.00 168 PHE A O 1
ATOM 1274 N N . VAL A 1 169 ? -7.953 -25.709 28.377 1.00 90.44 169 VAL A N 1
ATOM 1275 C CA . VAL A 1 169 ? -7.035 -26.380 29.318 1.00 90.44 169 VAL A CA 1
ATOM 1276 C C . VAL A 1 169 ? -7.765 -26.912 30.552 1.00 90.44 169 VAL A C 1
ATOM 1278 O O . VAL A 1 169 ? -7.397 -27.963 31.076 1.00 90.44 169 VAL A O 1
ATOM 1281 N N . ARG A 1 170 ? -8.803 -26.214 31.030 1.00 84.00 170 ARG A N 1
ATOM 1282 C CA . ARG A 1 170 ? -9.605 -26.658 32.177 1.00 84.00 170 ARG A CA 1
ATOM 1283 C C . ARG A 1 170 ? -10.478 -27.869 31.876 1.00 84.00 170 ARG A C 1
ATOM 1285 O O . ARG A 1 170 ? -10.908 -28.480 32.849 1.00 84.00 170 ARG A O 1
ATOM 1292 N N . GLY A 1 171 ? -10.678 -28.219 30.600 1.00 69.56 171 GLY A N 1
ATOM 1293 C CA . GLY A 1 171 ? -11.409 -29.402 30.150 1.00 69.56 171 GLY A CA 1
ATOM 1294 C C . GLY A 1 171 ? -12.787 -29.477 30.791 1.00 69.56 171 GLY A C 1
ATOM 1295 O O . GLY A 1 171 ? -12.910 -30.072 31.856 1.00 69.56 171 GLY A O 1
ATOM 1296 N N . ASP A 1 172 ? -13.790 -28.859 30.161 1.00 61.28 172 ASP A N 1
ATOM 1297 C CA . ASP A 1 172 ? -15.169 -28.757 30.655 1.00 61.28 172 ASP A CA 1
ATOM 1298 C C . ASP A 1 172 ? -15.626 -30.000 31.441 1.00 61.28 172 ASP A C 1
ATOM 1300 O O . ASP A 1 172 ? -16.133 -30.983 30.900 1.00 61.28 172 ASP A O 1
ATOM 1304 N N . LYS A 1 173 ? -15.509 -29.926 32.771 1.00 49.50 173 LYS A N 1
ATOM 1305 C CA . LYS A 1 173 ? -16.531 -30.494 33.634 1.00 49.50 173 LYS A CA 1
ATOM 1306 C C . LYS A 1 173 ? -17.617 -29.449 33.649 1.00 49.50 173 LYS A C 1
ATOM 1308 O O . LYS A 1 173 ? -17.580 -28.528 34.462 1.00 49.50 173 LYS A O 1
ATOM 1313 N N . GLU A 1 174 ? -18.543 -29.596 32.715 1.00 58.12 174 GLU A N 1
ATOM 1314 C CA . GLU A 1 174 ? -19.854 -28.986 32.797 1.00 58.12 174 GLU A CA 1
ATOM 1315 C C . GLU A 1 174 ? -20.407 -29.361 34.173 1.00 58.12 174 GLU A C 1
ATOM 1317 O O . GLU A 1 174 ? -20.854 -30.484 34.420 1.00 58.12 174 GLU A O 1
ATOM 1322 N N . GLN A 1 175 ? -20.241 -28.457 35.139 1.00 55.31 175 GLN A N 1
ATOM 1323 C CA . GLN A 1 175 ? -20.945 -28.563 36.395 1.00 55.31 175 GLN A CA 1
ATOM 1324 C C . GLN A 1 175 ? -22.383 -28.264 36.025 1.00 55.31 175 GLN A C 1
ATOM 1326 O O . GLN A 1 175 ? -22.802 -27.110 36.004 1.00 55.31 175 GLN A O 1
ATOM 1331 N N . VAL A 1 176 ? -23.105 -29.325 35.660 1.00 55.97 176 VAL A N 1
ATOM 1332 C CA . VAL A 1 176 ? -24.557 -29.358 35.708 1.00 55.97 176 VAL A CA 1
ATOM 1333 C C . VAL A 1 176 ? -24.886 -28.857 37.104 1.00 55.97 176 VAL A C 1
ATOM 1335 O O . VAL A 1 176 ? -24.698 -29.571 38.088 1.00 55.97 176 VAL A O 1
ATOM 1338 N N . ILE A 1 177 ? -25.260 -27.581 37.199 1.00 59.56 177 ILE A N 1
ATOM 1339 C CA . ILE A 1 177 ? -25.809 -27.016 38.417 1.00 59.56 177 ILE A CA 1
ATOM 1340 C C . ILE A 1 177 ? -27.077 -27.826 38.616 1.00 59.56 177 ILE A C 1
ATOM 1342 O O . ILE A 1 177 ? -28.069 -27.599 37.925 1.00 59.56 177 ILE A O 1
ATOM 1346 N N . GLU A 1 178 ? -27.006 -28.842 39.475 1.00 59.44 178 GLU A N 1
ATOM 1347 C CA . GLU A 1 178 ? -28.172 -29.608 39.878 1.00 59.44 178 GLU A CA 1
ATOM 1348 C C . GLU A 1 178 ? -29.196 -28.565 40.334 1.00 59.44 178 GLU A C 1
ATOM 1350 O O . GLU A 1 178 ? -28.916 -27.801 41.268 1.00 59.44 178 GLU A O 1
ATOM 1355 N N . PRO A 1 179 ? -30.334 -28.409 39.636 1.00 66.19 179 PRO A N 1
ATOM 1356 C CA . PRO A 1 179 ? -31.276 -27.386 40.021 1.00 66.19 179 PRO A CA 1
ATOM 1357 C C . PRO A 1 179 ? -31.739 -27.747 41.427 1.00 66.19 179 PRO A C 1
ATOM 1359 O O . PRO A 1 179 ? -32.260 -28.841 41.644 1.00 66.19 179 PRO A O 1
ATOM 1362 N N . LEU A 1 180 ? -31.570 -26.818 42.373 1.00 68.69 180 LEU A N 1
ATOM 1363 C CA . LEU A 1 180 ? -31.959 -26.941 43.787 1.00 68.69 180 LEU A CA 1
ATOM 1364 C C . LEU A 1 180 ? -33.377 -27.535 43.967 1.00 68.69 180 LEU A C 1
ATOM 1366 O O . LEU A 1 180 ? -33.693 -28.158 44.978 1.00 68.69 180 LEU A O 1
ATOM 1370 N N . ALA A 1 181 ? -34.226 -27.391 42.944 1.00 67.25 181 ALA A N 1
ATOM 1371 C CA . ALA A 1 181 ? -35.536 -28.012 42.814 1.00 67.25 181 ALA A CA 1
ATOM 1372 C C . ALA A 1 181 ? -35.549 -29.553 42.946 1.00 67.25 181 ALA A C 1
ATOM 1374 O O . ALA A 1 181 ? -36.502 -30.089 43.516 1.00 67.25 181 ALA A O 1
ATOM 1375 N N . TRP A 1 182 ? -34.539 -30.279 42.452 1.00 69.19 182 TRP A N 1
ATOM 1376 C CA . TRP A 1 182 ? -34.478 -31.743 42.567 1.00 69.19 182 TRP A CA 1
ATOM 1377 C C . TRP A 1 182 ? -34.143 -32.178 44.000 1.00 69.19 182 TRP A C 1
ATOM 1379 O O . TRP A 1 182 ? -34.836 -33.032 44.558 1.00 69.19 182 TRP A O 1
ATOM 1389 N N . THR A 1 183 ? -33.181 -31.507 44.638 1.00 73.44 183 THR A N 1
ATOM 1390 C CA . THR A 1 183 ? -32.793 -31.732 46.040 1.00 73.44 183 THR A CA 1
ATOM 1391 C C . THR A 1 183 ? -33.936 -31.428 47.009 1.00 73.44 183 THR A C 1
ATOM 1393 O O . THR A 1 183 ? -34.199 -32.198 47.930 1.00 73.44 183 THR A O 1
ATOM 1396 N N . ILE A 1 184 ? -34.691 -30.348 46.780 1.00 75.88 184 ILE A N 1
ATOM 1397 C CA . ILE A 1 184 ? -35.873 -30.030 47.598 1.00 75.88 184 ILE A CA 1
ATOM 1398 C C . ILE A 1 184 ? -36.968 -31.092 47.402 1.00 75.88 184 ILE A C 1
ATOM 1400 O O . ILE A 1 184 ? -37.579 -31.545 48.371 1.00 75.88 184 ILE A O 1
ATOM 1404 N N . ARG A 1 185 ? -37.206 -31.546 46.164 1.00 77.56 185 ARG A N 1
ATOM 1405 C CA . ARG A 1 185 ? -38.232 -32.558 45.868 1.00 77.56 185 ARG A CA 1
ATOM 1406 C C . ARG A 1 185 ? -37.892 -33.927 46.470 1.00 77.56 185 ARG A C 1
ATOM 1408 O O . ARG A 1 185 ? -38.799 -34.609 46.959 1.00 77.56 185 ARG A O 1
ATOM 1415 N N . SER A 1 186 ? -36.621 -34.329 46.476 1.00 77.06 186 SER A N 1
ATOM 1416 C CA . SER A 1 186 ? -36.188 -35.593 47.087 1.00 77.06 186 SER A CA 1
ATOM 1417 C C . SER A 1 186 ? -36.299 -35.554 48.618 1.00 77.06 186 SER A C 1
ATOM 1419 O O . SER A 1 186 ? -36.834 -36.496 49.208 1.00 77.06 186 SER A O 1
ATOM 1421 N N . LEU A 1 187 ? -35.937 -34.431 49.252 1.00 77.62 187 LEU A N 1
ATOM 1422 C CA . LEU A 1 187 ? -36.114 -34.204 50.693 1.00 77.62 187 LEU A CA 1
ATOM 1423 C C . LEU A 1 187 ? -37.591 -34.212 51.111 1.00 77.62 187 LEU A C 1
ATOM 1425 O O . LEU A 1 187 ? -37.957 -34.892 52.071 1.00 77.62 187 LEU A O 1
ATOM 1429 N N . CYS A 1 188 ? -38.471 -33.535 50.367 1.00 80.75 188 CYS A N 1
ATOM 1430 C CA . CYS A 1 188 ? -39.910 -33.578 50.643 1.00 80.75 188 CYS A CA 1
ATOM 1431 C C . CYS A 1 188 ? -40.483 -35.000 50.531 1.00 80.75 188 CYS A C 1
ATOM 1433 O O . CYS A 1 188 ? -41.378 -35.367 51.293 1.00 80.75 188 CYS A O 1
ATOM 1435 N N . THR A 1 189 ? -39.970 -35.814 49.604 1.00 77.44 189 THR A N 1
ATOM 1436 C CA . THR A 1 189 ? -40.427 -37.200 49.421 1.00 77.44 189 THR A CA 1
ATOM 1437 C C . THR A 1 189 ? -39.970 -38.097 50.577 1.00 77.44 189 THR A C 1
ATOM 1439 O O . THR A 1 189 ? -40.769 -38.877 51.090 1.00 77.44 189 THR A O 1
ATOM 1442 N N . GLN A 1 190 ? -38.730 -37.932 51.048 1.00 78.38 190 GLN A N 1
ATOM 1443 C CA . GLN A 1 190 ? -38.183 -38.627 52.223 1.00 78.38 190 GLN A CA 1
ATOM 1444 C C . GLN A 1 190 ? -38.977 -38.312 53.506 1.00 78.38 190 GLN A C 1
ATOM 1446 O O . GLN A 1 190 ? -39.399 -39.224 54.216 1.00 78.38 190 GLN A O 1
ATOM 1451 N N . ILE A 1 191 ? -39.276 -37.033 53.767 1.00 74.69 191 ILE A N 1
ATOM 1452 C CA . ILE A 1 191 ? -40.058 -36.607 54.947 1.00 74.69 191 ILE A CA 1
ATOM 1453 C C . ILE A 1 191 ? -41.482 -37.187 54.919 1.00 74.69 191 ILE A C 1
ATOM 1455 O O . ILE A 1 191 ? -42.033 -37.583 55.950 1.00 74.69 191 ILE A O 1
ATOM 1459 N N . ARG A 1 192 ? -42.085 -37.296 53.730 1.00 76.38 192 ARG A N 1
ATOM 1460 C CA . ARG A 1 192 ? -43.438 -37.847 53.569 1.00 76.38 192 ARG A CA 1
ATOM 1461 C C . ARG A 1 192 ? -43.522 -39.352 53.842 1.00 76.38 192 ARG A C 1
ATOM 1463 O O . ARG A 1 192 ? -44.598 -39.845 54.163 1.00 76.38 192 ARG A O 1
ATOM 1470 N N . LEU A 1 193 ? -42.412 -40.077 53.712 1.00 75.06 193 LEU A N 1
ATOM 1471 C CA . LEU A 1 193 ? -42.343 -41.508 54.020 1.00 75.06 193 LEU A CA 1
ATOM 1472 C C . LEU A 1 193 ? -42.120 -41.764 55.518 1.00 75.06 193 LEU A C 1
ATOM 1474 O O . LEU A 1 193 ? -42.666 -42.725 56.046 1.00 75.06 193 LEU A O 1
ATOM 1478 N N . GLN A 1 194 ? -41.405 -40.876 56.215 1.00 72.88 194 GLN A N 1
ATOM 1479 C CA . GLN A 1 194 ? -41.166 -40.964 57.666 1.00 72.88 194 GLN A CA 1
ATOM 1480 C C . GLN A 1 194 ? -42.389 -40.591 58.525 1.00 72.88 194 GLN A C 1
ATOM 1482 O O . GLN A 1 194 ? -42.442 -40.916 59.701 1.00 72.88 194 GLN A O 1
ATOM 1487 N N . THR A 1 195 ? -43.387 -39.915 57.952 1.00 67.31 195 THR A N 1
ATOM 1488 C CA . THR A 1 195 ? -44.614 -39.479 58.655 1.00 67.31 195 THR A CA 1
ATOM 1489 C C . THR A 1 195 ? -45.797 -40.439 58.484 1.00 67.31 195 THR A C 1
ATOM 1491 O O . THR A 1 195 ? -46.900 -40.142 58.937 1.00 67.31 195 THR A O 1
ATOM 1494 N N . LYS A 1 196 ? -45.590 -41.579 57.810 1.00 61.97 196 LYS A N 1
ATOM 1495 C CA . LYS A 1 196 ? -46.624 -42.589 57.524 1.00 61.97 196 LYS A CA 1
ATOM 1496 C C . LYS A 1 196 ? -46.463 -43.913 58.292 1.00 61.97 196 LYS A C 1
ATOM 1498 O O . LYS A 1 196 ? -47.227 -44.835 58.013 1.00 61.97 196 LYS A O 1
ATOM 1503 N N . SER A 1 197 ? -45.509 -44.003 59.223 1.00 54.31 197 SER A N 1
ATOM 1504 C CA . SER A 1 197 ? -45.391 -45.081 60.224 1.00 54.31 197 SER A CA 1
ATOM 1505 C C . SER A 1 197 ? -45.871 -44.597 61.582 1.00 54.31 197 SER A C 1
ATOM 1507 O O . SER A 1 197 ? -46.590 -45.361 62.251 1.00 54.31 197 SER A O 1
#

Sequence (197 aa):
MAVALFTFSPADPSWSQTAWGGEVQNAGGLFGAWIADTLLFTFGVLAYALPPALILLTWTTFRKRMPDESIDLMLWGTRLLGGALLIVTSCGLADINFDDIWYFSSGGVIGDVITSLAIPTLNSLGTTLALLFLWGASFTLFTGVSWLSIVESIGQATLDAFAKALNFVRGDKEQVIEPLAWTIRSLCTQIRLQTKS

pLDDT: mean 89.09, std 11.12, range [49.5, 98.31]